Protein AF-A0A9D7MBR6-F1 (afdb_monomer_lite)

Secondary structure (DSSP, 8-state):
-EEEEETTEEEEE-S-B-TTHHHHHHHHHHHHHTTT--EEEEE-TT---B-HHHHHHHHTTTSPTT-EEEEEEESSS--EEEE--S--TTTTS-EEEEE-TT--THHHHHHHHHHHTT--EEEES------EEEEEEE-TTS-EEEEEEEEEE-TT--B--TTTSSSSPPPSEE--TT---HHHHHHHHHH-S-THHHHHHSPPPPHHHHHHHHTTS-HHHHT-S-GGGEEEEE-TTSEEEEEE--TT--PPPEEEEETT-

Sequence (261 aa):
MVDLVANGVAFIRIHAIGSITGDVVDRLLWNYSFMDIRRVVLDLRGCRGGIYEQSVDIVRPFARMGDTISVAHYRTAPNALFVATAKGYLRAKPLDVLVDRATASGGEVIALGLESNMLCTVFGERTRGKGIMQSTAHLPSGARIQYTRAYLTSAGNTCIDRVYGTSGLVPERPFEPDTLNRDTLAMVANALPDLSILRAIYPQPTQELVEQLRSYLPPFVRDVRSLYVVTCIWSDKGKLWWVAQHERYTVKPRVIAKKGK

Structure (mmCIF, N/CA/C/O backbone):
data_AF-A0A9D7MBR6-F1
#
_entry.id   AF-A0A9D7MBR6-F1
#
loop_
_atom_site.group_PDB
_atom_site.id
_atom_site.type_symbol
_atom_site.label_atom_id
_atom_site.label_alt_id
_atom_site.label_comp_id
_atom_site.label_asym_id
_atom_site.label_entity_id
_atom_site.label_seq_id
_atom_site.pdbx_PDB_ins_code
_atom_site.Cartn_x
_atom_site.Cartn_y
_atom_site.Cartn_z
_atom_site.occupancy
_atom_site.B_iso_or_equiv
_atom_site.auth_seq_id
_atom_site.auth_comp_id
_atom_site.auth_asym_id
_atom_site.auth_atom_id
_atom_site.pdbx_PDB_model_num
ATOM 1 N N . MET A 1 1 ? -12.797 -6.153 -3.320 1.00 37.78 1 MET A N 1
ATOM 2 C CA . MET A 1 1 ? -12.760 -5.183 -2.213 1.00 37.78 1 MET A CA 1
ATOM 3 C C . MET A 1 1 ? -13.906 -5.550 -1.298 1.00 37.78 1 MET A C 1
ATOM 5 O O . MET A 1 1 ? -14.987 -5.800 -1.813 1.00 37.78 1 MET A O 1
ATOM 9 N N . VAL A 1 2 ? -13.645 -5.708 -0.006 1.00 40.16 2 VAL A N 1
ATOM 10 C CA . VAL A 1 2 ? -14.701 -5.864 1.002 1.00 40.16 2 VAL A CA 1
ATOM 11 C C . VAL A 1 2 ? -14.570 -4.652 1.897 1.00 40.16 2 VAL A C 1
ATOM 13 O O . VAL A 1 2 ? -13.453 -4.325 2.306 1.00 40.16 2 VAL A O 1
ATOM 16 N N . ASP A 1 3 ? -15.690 -3.982 2.100 1.00 42.69 3 ASP A N 1
ATOM 17 C CA . ASP A 1 3 ? -15.781 -2.735 2.827 1.00 42.69 3 ASP A CA 1
ATOM 18 C C . ASP A 1 3 ? -16.863 -2.872 3.887 1.00 42.69 3 ASP A C 1
ATOM 20 O O . ASP A 1 3 ? -17.918 -3.464 3.633 1.00 42.69 3 ASP A O 1
ATOM 24 N N . LEU A 1 4 ? -16.561 -2.403 5.090 1.00 50.59 4 LEU A N 1
ATOM 25 C CA . LEU A 1 4 ? -17.490 -2.471 6.195 1.00 50.59 4 LEU A CA 1
ATOM 26 C C . LEU A 1 4 ? -17.199 -1.373 7.216 1.00 50.59 4 LEU A C 1
ATOM 28 O O . LEU A 1 4 ? -16.081 -1.242 7.718 1.00 50.59 4 LEU A O 1
ATOM 32 N N . VAL A 1 5 ? -18.252 -0.632 7.554 1.00 49.19 5 VAL A N 1
ATOM 33 C CA . VAL A 1 5 ? -18.288 0.287 8.687 1.00 49.19 5 VAL A CA 1
ATOM 34 C C . VAL A 1 5 ? -18.992 -0.390 9.838 1.00 49.19 5 VAL A C 1
ATOM 36 O O . VAL A 1 5 ? -20.154 -0.773 9.719 1.00 49.19 5 VAL A O 1
ATOM 39 N N . ALA A 1 6 ? -18.332 -0.449 10.984 1.00 48.88 6 ALA A N 1
ATOM 40 C CA . ALA A 1 6 ? -19.030 -0.751 12.217 1.00 48.88 6 ALA A CA 1
ATOM 41 C C . ALA A 1 6 ? -18.401 -0.047 13.393 1.00 48.88 6 ALA A C 1
ATOM 43 O O . ALA A 1 6 ? -17.179 0.027 13.505 1.00 48.88 6 ALA A O 1
ATOM 44 N N . ASN A 1 7 ? -19.255 0.458 14.285 1.00 57.53 7 ASN A N 1
ATOM 45 C CA . ASN A 1 7 ? -18.831 1.128 15.509 1.00 57.53 7 ASN A CA 1
ATOM 46 C C . ASN A 1 7 ? -17.810 2.258 15.270 1.00 57.53 7 ASN A C 1
ATOM 48 O O . ASN A 1 7 ? -16.888 2.479 16.062 1.00 57.53 7 ASN A O 1
ATOM 52 N N . GLY A 1 8 ? -17.948 2.952 14.142 1.00 63.91 8 GLY A N 1
ATOM 53 C CA . GLY A 1 8 ? -17.028 4.003 13.726 1.00 63.91 8 GLY A CA 1
ATOM 54 C C . GLY A 1 8 ? -15.665 3.494 13.248 1.00 63.91 8 GLY A C 1
ATOM 55 O O . GLY A 1 8 ? -14.707 4.256 13.274 1.00 63.91 8 GLY A O 1
ATOM 56 N N . VAL A 1 9 ? -15.528 2.238 12.826 1.00 65.19 9 VAL A N 1
ATOM 57 C CA . VAL A 1 9 ? -14.302 1.740 12.189 1.00 65.19 9 VAL A CA 1
ATOM 58 C C . VAL A 1 9 ? -14.604 1.271 10.784 1.00 65.19 9 VAL A C 1
ATOM 60 O O . VAL A 1 9 ? -15.465 0.418 10.581 1.00 65.19 9 VAL A O 1
ATOM 63 N N . ALA A 1 10 ? -13.886 1.851 9.828 1.00 71.69 10 ALA A N 1
ATOM 64 C CA . ALA A 1 10 ? -13.946 1.491 8.423 1.00 71.69 10 ALA A CA 1
ATOM 65 C C . ALA A 1 10 ? -12.837 0.487 8.105 1.00 71.69 10 ALA A C 1
ATOM 67 O O . ALA A 1 10 ? -11.656 0.799 8.261 1.00 71.69 10 ALA A O 1
ATOM 68 N N . PHE A 1 11 ? -13.204 -0.711 7.663 1.00 73.06 11 PHE A N 1
ATOM 69 C CA . PHE A 1 11 ? -12.256 -1.742 7.253 1.00 73.06 11 PHE A CA 1
ATOM 70 C C . PHE A 1 11 ? -12.277 -1.900 5.735 1.00 73.06 11 PHE A C 1
ATOM 72 O O . PHE A 1 11 ? -13.283 -2.324 5.171 1.00 73.06 11 PHE A O 1
ATOM 79 N N . ILE A 1 12 ? -11.150 -1.614 5.081 1.00 78.25 12 ILE A N 1
ATOM 80 C CA . ILE A 1 12 ? -11.012 -1.690 3.625 1.00 78.25 12 ILE A CA 1
ATOM 81 C C . ILE A 1 12 ? -9.953 -2.729 3.288 1.00 78.25 12 ILE A C 1
ATOM 83 O O . ILE A 1 12 ? -8.774 -2.558 3.598 1.00 78.25 12 ILE A O 1
ATOM 87 N N . ARG A 1 13 ? -10.355 -3.800 2.595 1.00 80.06 13 ARG A N 1
ATOM 88 C CA . ARG A 1 13 ? -9.411 -4.811 2.100 1.00 80.06 13 ARG A CA 1
ATOM 89 C C . ARG A 1 13 ? -9.108 -4.653 0.618 1.00 80.06 13 ARG A C 1
ATOM 91 O O . ARG A 1 13 ? -10.004 -4.770 -0.229 1.00 80.06 13 ARG A O 1
ATOM 98 N N . ILE A 1 14 ? -7.820 -4.522 0.304 1.00 83.38 14 ILE A N 1
ATOM 99 C CA . ILE A 1 14 ? -7.295 -4.414 -1.059 1.00 83.38 14 ILE A CA 1
ATOM 100 C C . ILE A 1 14 ? -6.392 -5.613 -1.338 1.00 83.38 14 ILE A C 1
ATOM 102 O O . ILE A 1 14 ? -5.292 -5.721 -0.815 1.00 83.38 14 ILE A O 1
ATOM 106 N N . HIS A 1 15 ? -6.859 -6.525 -2.189 1.00 79.19 15 HIS A N 1
ATOM 107 C CA . HIS A 1 15 ? -6.101 -7.719 -2.587 1.00 79.19 15 HIS A CA 1
ATOM 108 C C . HIS A 1 15 ? -5.348 -7.535 -3.920 1.00 79.19 15 HIS A C 1
ATOM 110 O O . HIS A 1 15 ? -4.403 -8.261 -4.224 1.00 79.19 15 HIS A O 1
ATOM 116 N N . ALA A 1 16 ? -5.772 -6.580 -4.746 1.00 84.69 16 ALA A N 1
ATOM 117 C CA . ALA A 1 16 ? -5.144 -6.246 -6.019 1.00 84.69 16 ALA A CA 1
ATOM 118 C C . ALA A 1 16 ? -5.514 -4.815 -6.414 1.00 84.69 16 ALA A C 1
ATOM 120 O O . ALA A 1 16 ? -6.587 -4.337 -6.045 1.00 84.69 16 ALA A O 1
ATOM 121 N N . ILE A 1 17 ? -4.639 -4.163 -7.182 1.00 92.31 17 ILE A N 1
ATOM 122 C CA . ILE A 1 17 ? -4.801 -2.768 -7.601 1.00 92.31 17 ILE A CA 1
ATOM 123 C C . ILE A 1 17 ? -5.017 -2.725 -9.120 1.00 92.31 17 ILE A C 1
ATOM 125 O O . ILE A 1 17 ? -4.079 -2.667 -9.914 1.00 92.31 17 ILE A O 1
ATOM 129 N N . GLY A 1 18 ? -6.281 -2.816 -9.528 1.00 88.56 18 GLY A N 1
ATOM 130 C CA . GLY A 1 18 ? -6.727 -2.598 -10.907 1.00 88.56 18 GLY A CA 1
ATOM 131 C C . GLY A 1 18 ? -6.950 -1.118 -11.234 1.00 88.56 18 GLY A C 1
ATOM 132 O O . GLY A 1 18 ? -6.805 -0.259 -10.366 1.00 88.56 18 GLY A O 1
ATOM 133 N N . SER A 1 19 ? -7.355 -0.837 -12.474 1.00 90.38 19 SER A N 1
ATOM 134 C CA . SER A 1 19 ? -7.394 0.509 -13.076 1.00 90.38 19 SER A CA 1
ATOM 135 C C . SER A 1 19 ? -8.349 1.504 -12.428 1.00 90.38 19 SER A C 1
ATOM 137 O O . SER A 1 19 ? -8.185 2.692 -12.652 1.00 90.38 19 SER A O 1
ATOM 139 N N . ILE A 1 20 ? -9.319 1.025 -11.651 1.00 85.88 20 ILE A N 1
ATOM 140 C CA . ILE A 1 20 ? -10.330 1.854 -10.976 1.00 85.88 20 ILE A CA 1
ATOM 141 C C . ILE A 1 20 ? -10.221 1.794 -9.447 1.00 85.88 20 ILE A C 1
ATOM 143 O O . ILE A 1 20 ? -11.083 2.304 -8.738 1.00 85.88 20 ILE A O 1
ATOM 147 N N . THR A 1 21 ? -9.227 1.081 -8.911 1.00 86.56 21 THR A N 1
ATOM 148 C CA . THR A 1 21 ? -9.182 0.764 -7.471 1.00 86.56 21 THR A CA 1
ATOM 149 C C . THR A 1 21 ? -9.012 2.019 -6.627 1.00 86.56 21 THR A C 1
ATOM 151 O O . THR A 1 21 ? -9.666 2.134 -5.598 1.00 86.56 21 THR A O 1
ATOM 154 N N . GLY A 1 22 ? -8.168 2.950 -7.073 1.00 88.19 22 GLY A N 1
ATOM 155 C CA . GLY A 1 22 ? -7.953 4.241 -6.430 1.00 88.19 22 GLY A CA 1
ATOM 156 C C . GLY A 1 22 ? -9.240 5.047 -6.356 1.00 88.19 22 GLY A C 1
ATOM 157 O O . GLY A 1 22 ? -9.646 5.417 -5.262 1.00 88.19 22 GLY A O 1
ATOM 158 N N . ASP A 1 23 ? -9.942 5.200 -7.479 1.00 84.38 23 ASP A N 1
ATOM 159 C CA . ASP A 1 23 ? -11.207 5.944 -7.538 1.00 84.38 23 ASP A CA 1
ATOM 160 C C . ASP A 1 23 ? -12.290 5.337 -6.641 1.00 84.38 23 ASP A C 1
ATOM 162 O O . ASP A 1 23 ? -13.055 6.052 -5.993 1.00 84.38 23 ASP A O 1
ATOM 166 N N . VAL A 1 24 ? -12.380 4.003 -6.602 1.00 84.44 24 VAL A N 1
ATOM 167 C CA . VAL A 1 24 ? -13.344 3.310 -5.740 1.00 84.44 24 VAL A CA 1
ATOM 168 C C . VAL A 1 24 ? -13.001 3.545 -4.270 1.00 84.44 24 VAL A C 1
ATOM 170 O O . VAL A 1 24 ? -13.887 3.904 -3.499 1.00 84.44 24 VAL A O 1
ATOM 173 N N . VAL A 1 25 ? -11.734 3.383 -3.876 1.00 85.88 25 VAL A N 1
ATOM 174 C CA . VAL A 1 25 ? -11.300 3.605 -2.488 1.00 85.88 25 VAL A CA 1
ATOM 175 C C . VAL A 1 25 ? -11.482 5.067 -2.080 1.00 85.88 25 VAL A C 1
ATOM 177 O O . VAL A 1 25 ? -11.995 5.320 -0.995 1.00 85.88 25 VAL A O 1
ATOM 180 N N . ASP A 1 26 ? -11.137 6.019 -2.945 1.00 86.62 26 ASP A N 1
ATOM 181 C CA . ASP A 1 26 ? -11.314 7.454 -2.707 1.00 86.62 26 ASP A CA 1
ATOM 182 C C . ASP A 1 26 ? -12.785 7.797 -2.445 1.00 86.62 26 ASP A C 1
ATOM 184 O O . ASP A 1 26 ? -13.104 8.395 -1.419 1.00 86.62 26 ASP A O 1
ATOM 188 N N . ARG A 1 27 ? -13.711 7.307 -3.282 1.00 84.62 27 ARG A N 1
ATOM 189 C CA . ARG A 1 27 ? -15.158 7.509 -3.082 1.00 84.62 27 ARG A CA 1
ATOM 190 C C . ARG A 1 27 ? -15.674 6.891 -1.783 1.00 84.62 27 ARG A C 1
ATOM 192 O O . ARG A 1 27 ? -16.491 7.512 -1.104 1.00 84.62 27 ARG A O 1
ATOM 199 N N . LEU A 1 28 ? -15.214 5.691 -1.424 1.00 83.31 28 LEU A N 1
ATOM 200 C CA . LEU A 1 28 ? -15.587 5.052 -0.156 1.00 83.31 28 LEU A CA 1
ATOM 201 C C . LEU A 1 28 ? -15.100 5.883 1.036 1.00 83.31 28 LEU A C 1
ATOM 203 O O . LEU A 1 28 ? -15.882 6.244 1.914 1.00 83.31 28 LEU A O 1
ATOM 207 N N . LEU A 1 29 ? -13.827 6.273 1.016 1.00 86.19 29 LEU A N 1
ATOM 208 C CA . LEU A 1 29 ? -13.211 7.116 2.035 1.00 86.19 29 LEU A CA 1
ATOM 209 C C . LEU A 1 29 ? -13.860 8.506 2.110 1.00 86.19 29 LEU A C 1
ATOM 211 O O . LEU A 1 29 ? -14.015 9.063 3.196 1.00 86.19 29 LEU A O 1
ATOM 215 N N . TRP A 1 30 ? -14.270 9.068 0.974 1.00 87.69 30 TRP A N 1
ATOM 216 C CA . TRP A 1 30 ? -15.008 10.327 0.908 1.00 87.69 30 TRP A CA 1
ATOM 217 C C . TRP A 1 30 ? -16.349 10.215 1.627 1.00 87.69 30 TRP A C 1
ATOM 219 O O . TRP A 1 30 ? -16.647 11.041 2.486 1.00 87.69 30 TRP A O 1
ATOM 229 N N . ASN A 1 31 ? -17.120 9.155 1.377 1.00 83.06 31 ASN A N 1
ATOM 230 C CA . ASN A 1 31 ? -18.367 8.908 2.105 1.00 83.06 31 ASN A CA 1
ATOM 231 C C . ASN A 1 31 ? -18.123 8.758 3.614 1.00 83.06 31 ASN A C 1
ATOM 233 O O . ASN A 1 31 ? -18.881 9.290 4.424 1.00 83.06 31 ASN A O 1
ATOM 237 N N . TYR A 1 32 ? -17.023 8.111 3.999 1.00 79.88 32 TYR A N 1
ATOM 238 C CA . TYR A 1 32 ? -16.613 7.955 5.397 1.00 79.88 32 TYR A CA 1
ATOM 239 C C . TYR A 1 32 ? -16.232 9.254 6.090 1.00 79.88 32 TYR A C 1
ATOM 241 O O . TYR A 1 32 ? -16.346 9.338 7.312 1.00 79.88 32 TYR A O 1
ATOM 249 N N . SER A 1 33 ? -15.851 10.283 5.336 1.00 83.38 33 SER A N 1
ATOM 250 C CA . SER A 1 33 ? -15.580 11.608 5.894 1.00 83.38 33 SER A CA 1
ATOM 251 C C . SER A 1 33 ? -16.838 12.300 6.437 1.00 83.38 33 SER A C 1
ATOM 253 O O . SER A 1 33 ? -16.727 13.121 7.346 1.00 83.38 33 SER A O 1
ATOM 255 N N . PHE A 1 34 ? -18.028 11.923 5.950 1.00 83.75 34 PHE A N 1
ATOM 256 C CA . PHE A 1 34 ? -19.321 12.423 6.438 1.00 83.75 34 PHE A CA 1
ATOM 257 C C . PHE A 1 34 ? -19.951 11.531 7.511 1.00 83.75 34 PHE A C 1
ATOM 259 O O . PHE A 1 34 ? -20.997 11.871 8.060 1.00 83.75 34 PHE A O 1
ATOM 266 N N . MET A 1 35 ? -19.343 10.381 7.799 1.00 80.75 35 MET A N 1
ATOM 267 C CA . MET A 1 35 ? -19.795 9.459 8.835 1.00 80.75 35 MET A CA 1
ATOM 268 C C . MET A 1 35 ? -18.967 9.648 10.111 1.00 80.75 35 MET A C 1
ATOM 270 O O . MET A 1 35 ? -17.847 10.163 10.076 1.00 80.75 35 MET A O 1
ATOM 274 N N . ASP A 1 36 ? -19.479 9.173 11.248 1.00 76.88 36 ASP A N 1
ATOM 275 C CA . ASP A 1 36 ? -18.734 9.167 12.515 1.00 76.88 36 ASP A CA 1
ATOM 276 C C . ASP A 1 36 ? -17.690 8.032 12.560 1.00 76.88 36 ASP A C 1
ATOM 278 O O . ASP A 1 36 ? -17.699 7.139 13.411 1.00 76.88 36 ASP A O 1
ATOM 282 N N . ILE A 1 37 ? -16.790 8.022 11.572 1.00 75.62 37 ILE A N 1
ATOM 283 C CA . ILE A 1 37 ? -15.647 7.115 11.545 1.00 75.62 37 ILE A CA 1
ATOM 284 C C . ILE A 1 37 ? -14.567 7.665 12.470 1.00 75.62 37 ILE A C 1
ATOM 286 O O . ILE A 1 37 ? -14.031 8.759 12.282 1.00 75.62 37 ILE A O 1
ATOM 290 N N . ARG A 1 38 ? -14.225 6.866 13.471 1.00 75.62 38 ARG A N 1
ATOM 291 C CA . ARG A 1 38 ? -13.177 7.077 14.467 1.00 75.62 38 ARG A CA 1
ATOM 292 C C . ARG A 1 38 ? -11.831 6.497 14.030 1.00 75.62 38 ARG A C 1
ATOM 294 O O . ARG A 1 38 ? -10.813 6.921 14.564 1.00 75.62 38 ARG A O 1
ATOM 301 N N . ARG A 1 39 ? -11.811 5.527 13.104 1.00 77.69 39 ARG A N 1
ATOM 302 C CA . ARG A 1 39 ? -10.586 4.850 12.635 1.00 77.69 39 ARG A CA 1
ATOM 303 C C . ARG A 1 39 ? -10.773 4.177 11.276 1.00 77.69 39 ARG A C 1
ATOM 305 O O . ARG A 1 39 ? -11.855 3.675 10.980 1.00 77.69 39 ARG A O 1
ATOM 312 N N . VAL A 1 40 ? -9.703 4.104 10.491 1.00 82.31 40 VAL A N 1
ATOM 313 C CA . VAL A 1 40 ? -9.639 3.314 9.256 1.00 82.31 40 VAL A CA 1
ATOM 314 C C . VAL A 1 40 ? -8.619 2.188 9.422 1.00 82.31 40 VAL A C 1
ATOM 316 O O . VAL A 1 40 ? -7.543 2.395 9.977 1.00 82.31 40 VAL A O 1
ATOM 319 N N . VAL A 1 41 ? -8.949 0.997 8.936 1.00 81.12 41 VAL A N 1
ATOM 320 C CA . VAL A 1 41 ? -8.025 -0.133 8.822 1.00 81.12 41 VAL A CA 1
ATOM 321 C C . VAL A 1 41 ? -7.908 -0.507 7.353 1.00 81.12 41 VAL A C 1
ATOM 323 O O . VAL A 1 41 ? -8.900 -0.865 6.717 1.00 81.12 41 VAL A O 1
ATOM 326 N N . LEU A 1 42 ? -6.692 -0.440 6.821 1.00 87.19 42 LEU A N 1
ATOM 327 C CA . LEU A 1 42 ? -6.378 -0.803 5.447 1.00 87.19 42 LEU A CA 1
ATOM 328 C C . LEU A 1 42 ? -5.660 -2.154 5.416 1.00 87.19 42 LEU A C 1
ATOM 330 O O . LEU A 1 42 ? -4.496 -2.269 5.793 1.00 87.19 42 LEU A O 1
ATOM 334 N N . ASP A 1 43 ? -6.354 -3.191 4.957 1.00 83.19 43 ASP A N 1
ATOM 335 C CA . ASP A 1 43 ? -5.803 -4.540 4.858 1.00 83.19 43 ASP A CA 1
ATOM 336 C C . ASP A 1 43 ? -5.203 -4.795 3.470 1.00 83.19 43 ASP A C 1
ATOM 338 O O . ASP A 1 43 ? -5.924 -4.986 2.484 1.00 83.19 43 ASP A O 1
ATOM 342 N N . LEU A 1 44 ? -3.869 -4.810 3.416 1.00 90.94 44 LEU A N 1
ATOM 343 C CA . LEU A 1 44 ? -3.051 -5.070 2.230 1.00 90.94 44 LEU A CA 1
ATOM 344 C C . LEU A 1 44 ? -2.430 -6.477 2.246 1.00 90.94 44 LEU A C 1
ATOM 346 O O . LEU A 1 44 ? -1.566 -6.780 1.413 1.00 90.94 44 LEU A O 1
ATOM 350 N N . ARG A 1 45 ? -2.833 -7.356 3.172 1.00 83.44 45 ARG A N 1
ATOM 351 C CA . ARG A 1 45 ? -2.336 -8.739 3.218 1.00 83.44 45 ARG A CA 1
ATOM 352 C C . ARG A 1 45 ? -2.751 -9.495 1.960 1.00 83.44 45 ARG A C 1
ATOM 354 O O . ARG A 1 45 ? -3.912 -9.454 1.533 1.00 83.44 45 ARG A O 1
ATOM 361 N N . GLY A 1 46 ? -1.789 -10.171 1.340 1.00 81.25 46 GLY A N 1
ATOM 362 C CA . GLY A 1 46 ? -1.972 -10.818 0.043 1.00 81.25 46 GLY A CA 1
ATOM 363 C C . GLY A 1 46 ? -1.996 -9.859 -1.153 1.00 81.25 46 GLY A C 1
ATOM 364 O O . GLY A 1 46 ? -2.080 -10.335 -2.287 1.00 81.25 46 GLY A O 1
ATOM 365 N N . CYS A 1 47 ? -1.894 -8.538 -0.947 1.00 88.44 47 CYS A N 1
ATOM 366 C CA . CYS A 1 47 ? -1.920 -7.559 -2.032 1.00 88.44 47 CYS A CA 1
ATOM 367 C C . CYS A 1 47 ? -0.651 -7.632 -2.877 1.00 88.44 47 CYS A C 1
ATOM 369 O O . CYS A 1 47 ? 0.396 -7.115 -2.501 1.00 88.44 47 CYS A O 1
ATOM 371 N N . ARG A 1 48 ? -0.732 -8.225 -4.069 1.00 87.38 48 ARG A N 1
ATOM 372 C CA . ARG A 1 48 ? 0.440 -8.400 -4.950 1.00 87.38 48 ARG A CA 1
ATOM 373 C C . ARG A 1 48 ? 0.818 -7.143 -5.747 1.00 87.38 48 ARG A C 1
ATOM 375 O O . ARG A 1 48 ? 1.694 -7.215 -6.613 1.00 87.38 48 ARG A O 1
ATOM 382 N N . GLY A 1 49 ? 0.160 -6.022 -5.463 1.00 86.69 49 GLY A N 1
ATOM 383 C CA . GLY A 1 49 ? 0.319 -4.748 -6.151 1.00 86.69 49 GLY A CA 1
ATOM 384 C C . GLY A 1 49 ? -0.646 -4.590 -7.320 1.00 86.69 49 GLY A C 1
ATOM 385 O O . GLY A 1 49 ? -1.778 -5.077 -7.284 1.00 86.69 49 GLY A O 1
ATOM 386 N N . GLY A 1 50 ? -0.190 -3.882 -8.349 1.00 89.06 50 GLY A N 1
ATOM 387 C CA . GLY A 1 50 ? -0.985 -3.539 -9.517 1.00 89.06 50 GLY A CA 1
ATOM 388 C C . GLY A 1 50 ? -0.569 -2.182 -10.068 1.00 89.06 50 GLY A C 1
ATOM 389 O O . GLY A 1 50 ? 0.624 -1.881 -10.100 1.00 89.06 50 GLY A O 1
ATOM 390 N N . ILE A 1 51 ? -1.537 -1.389 -10.515 1.00 88.62 51 ILE A N 1
ATOM 391 C CA . ILE A 1 51 ? -1.276 -0.093 -11.146 1.00 88.62 51 ILE A CA 1
ATOM 392 C C . ILE A 1 51 ? -0.750 0.894 -10.103 1.00 88.62 51 ILE A C 1
ATOM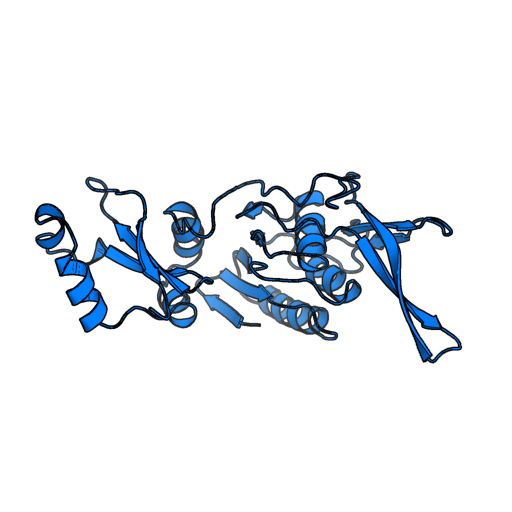 394 O O . ILE A 1 51 ? -1.316 1.070 -9.022 1.00 88.62 51 ILE A O 1
ATOM 398 N N . TYR A 1 52 ? 0.381 1.510 -10.425 1.00 88.81 52 TYR A N 1
ATOM 399 C CA . TYR A 1 52 ? 1.136 2.325 -9.487 1.00 88.81 52 TYR A CA 1
ATOM 400 C C . TYR A 1 52 ? 0.417 3.645 -9.185 1.00 88.81 52 TYR A C 1
ATOM 402 O O . TYR A 1 52 ? 0.283 4.025 -8.028 1.00 88.81 52 TYR A O 1
ATOM 410 N N . GLU A 1 53 ? -0.135 4.294 -10.204 1.00 89.19 53 GLU A N 1
ATOM 411 C CA . GLU A 1 53 ? -0.888 5.546 -10.091 1.00 89.19 53 GLU A CA 1
ATOM 412 C C . GLU A 1 53 ? -2.087 5.373 -9.149 1.00 89.19 53 GLU A C 1
ATOM 414 O O . GLU A 1 53 ? -2.304 6.168 -8.243 1.00 89.19 53 GLU A O 1
ATOM 419 N N . GLN A 1 54 ? -2.775 4.238 -9.256 1.00 92.62 54 GLN A N 1
ATOM 420 C CA . GLN A 1 54 ? -3.881 3.878 -8.369 1.00 92.62 54 GLN A CA 1
ATOM 421 C C . GLN A 1 54 ? -3.420 3.629 -6.924 1.00 92.62 54 GLN A C 1
ATOM 423 O O . GLN A 1 54 ? -4.185 3.824 -5.986 1.00 92.62 54 GLN A O 1
ATOM 428 N N . SER A 1 55 ? -2.163 3.220 -6.729 1.00 93.44 55 SER A N 1
ATOM 429 C CA . SER A 1 55 ? -1.556 3.088 -5.398 1.00 93.44 55 SER A CA 1
ATOM 430 C C . SER A 1 55 ? -1.327 4.463 -4.766 1.00 93.44 55 SER A C 1
ATOM 432 O O . SER A 1 55 ? -1.606 4.644 -3.585 1.00 93.44 55 SER A O 1
ATOM 434 N N . VAL A 1 56 ? -0.876 5.443 -5.559 1.00 91.62 56 VAL A N 1
ATOM 435 C CA . VAL A 1 56 ? -0.766 6.851 -5.141 1.00 91.62 56 VAL A CA 1
ATOM 436 C C . VAL A 1 56 ? -2.148 7.389 -4.774 1.00 91.62 56 VAL A C 1
ATOM 438 O O . VAL A 1 56 ? -2.299 8.004 -3.719 1.00 91.62 56 VAL A O 1
ATOM 441 N N . ASP A 1 57 ? -3.168 7.090 -5.582 1.00 91.50 57 ASP A N 1
ATOM 442 C CA . ASP A 1 57 ? -4.533 7.556 -5.340 1.00 91.50 57 ASP A CA 1
ATOM 443 C C . ASP A 1 57 ? -5.127 7.056 -4.019 1.00 91.50 57 ASP A C 1
ATOM 445 O O . ASP A 1 57 ? -5.757 7.831 -3.306 1.00 91.50 57 ASP A O 1
ATOM 449 N N . ILE A 1 58 ? -4.830 5.817 -3.618 1.00 93.94 58 ILE A N 1
ATOM 450 C CA . ILE A 1 58 ? -5.262 5.252 -2.326 1.00 93.94 58 ILE A CA 1
ATOM 451 C C . ILE A 1 58 ? -4.650 5.999 -1.123 1.00 93.94 58 ILE A C 1
ATOM 453 O O . ILE A 1 58 ? -5.247 6.033 -0.047 1.00 93.94 58 ILE A O 1
ATOM 457 N N . VAL A 1 59 ? -3.475 6.616 -1.282 1.00 94.50 59 VAL A N 1
ATOM 458 C CA . VAL A 1 59 ? -2.790 7.363 -0.209 1.00 94.50 59 VAL A CA 1
ATOM 459 C C . VAL A 1 59 ? -3.314 8.802 -0.086 1.00 94.50 59 VAL A C 1
ATOM 461 O O . VAL A 1 59 ? -3.322 9.372 1.010 1.00 94.50 59 VAL A O 1
ATOM 464 N N . ARG A 1 60 ? -3.786 9.399 -1.191 1.00 91.75 60 ARG A N 1
ATOM 465 C CA . ARG A 1 60 ? -4.187 10.820 -1.275 1.00 91.75 60 ARG A CA 1
ATOM 466 C C . ARG A 1 60 ? -5.192 11.278 -0.207 1.00 91.75 60 ARG A C 1
ATOM 468 O O . ARG A 1 60 ? -5.010 12.392 0.284 1.00 91.75 60 ARG A O 1
ATOM 475 N N . PRO A 1 61 ? -6.206 10.491 0.204 1.00 92.69 61 PRO A N 1
ATOM 476 C CA . PRO A 1 61 ? -7.155 10.911 1.239 1.00 92.69 61 PRO A CA 1
ATOM 477 C C . PRO A 1 61 ? -6.526 11.191 2.609 1.00 92.69 61 PRO A C 1
ATOM 479 O O . PRO A 1 61 ? -7.091 11.952 3.395 1.00 92.69 61 PRO A O 1
ATOM 482 N N . PHE A 1 62 ? -5.359 10.611 2.897 1.00 93.75 62 PHE A N 1
ATOM 483 C CA . PHE A 1 62 ? -4.666 10.737 4.184 1.00 93.75 62 PHE A CA 1
ATOM 484 C C . PHE A 1 62 ? -3.503 11.740 4.136 1.00 93.75 62 PHE A C 1
ATOM 486 O O . PHE A 1 62 ? -3.111 12.305 5.157 1.00 93.75 62 PHE A O 1
ATOM 493 N N . ALA A 1 63 ? -2.952 11.992 2.951 1.00 92.75 63 ALA A N 1
ATOM 494 C CA . ALA A 1 63 ? -1.791 12.852 2.749 1.00 92.75 63 ALA A CA 1
ATOM 495 C C . ALA A 1 63 ? -2.184 14.308 2.434 1.00 92.75 63 ALA A C 1
ATOM 497 O O . ALA A 1 63 ? -3.236 14.575 1.856 1.00 92.75 63 ALA A O 1
ATOM 498 N N . ARG A 1 64 ? -1.345 15.275 2.827 1.00 91.88 64 ARG A N 1
ATOM 499 C CA . ARG A 1 64 ? -1.526 16.686 2.451 1.00 91.88 64 ARG A CA 1
ATOM 500 C C . ARG A 1 64 ? -1.061 16.892 1.022 1.00 91.88 64 ARG A C 1
ATOM 502 O O . ARG A 1 64 ? -0.169 16.203 0.538 1.00 91.88 64 ARG A O 1
ATOM 509 N N . MET A 1 65 ? -1.611 17.912 0.376 1.00 90.81 65 MET A N 1
ATOM 510 C CA . MET A 1 65 ? -1.118 18.351 -0.919 1.00 90.81 65 MET A CA 1
ATOM 511 C C . MET A 1 65 ? 0.383 18.662 -0.823 1.00 90.81 65 MET A C 1
ATOM 513 O O . MET A 1 65 ? 0.788 19.470 0.012 1.00 90.81 65 MET A O 1
ATOM 517 N N . GLY A 1 66 ? 1.181 18.020 -1.674 1.00 90.31 66 GLY A N 1
ATOM 518 C CA . GLY A 1 66 ? 2.639 18.152 -1.703 1.00 90.31 66 GLY A CA 1
ATOM 519 C C . GLY A 1 66 ? 3.410 17.102 -0.895 1.00 90.31 66 GLY A C 1
ATOM 520 O O . GLY A 1 66 ? 4.617 16.982 -1.098 1.00 90.31 66 GLY A O 1
ATOM 521 N N . ASP A 1 67 ? 2.750 16.302 -0.048 1.00 92.69 67 ASP A N 1
ATOM 522 C CA . ASP A 1 67 ? 3.412 15.183 0.631 1.00 92.69 67 ASP A CA 1
ATOM 523 C C . ASP A 1 67 ? 3.941 14.197 -0.417 1.00 92.69 67 ASP A C 1
ATOM 525 O O . ASP A 1 67 ? 3.215 13.764 -1.318 1.00 92.69 67 ASP A O 1
ATOM 529 N N . THR A 1 68 ? 5.219 13.838 -0.309 1.00 94.44 68 THR A N 1
ATOM 530 C CA . THR A 1 68 ? 5.844 12.873 -1.217 1.00 94.44 68 THR A CA 1
ATOM 531 C C . THR A 1 68 ? 5.476 11.461 -0.783 1.00 94.44 68 THR A C 1
ATOM 533 O O . THR A 1 68 ? 5.800 11.035 0.322 1.00 94.44 68 THR A O 1
ATOM 536 N N . ILE A 1 69 ? 4.818 10.721 -1.669 1.00 93.62 69 ILE A N 1
ATOM 537 C CA . ILE A 1 69 ? 4.412 9.330 -1.447 1.00 93.62 69 ILE A CA 1
ATOM 538 C C . ILE A 1 69 ? 5.584 8.405 -1.777 1.00 93.62 69 ILE A C 1
ATOM 540 O O . ILE A 1 69 ? 5.920 7.514 -1.003 1.00 93.62 69 ILE A O 1
ATOM 544 N N . SER A 1 70 ? 6.239 8.623 -2.920 1.00 94.06 70 SER A N 1
ATOM 545 C CA . SER A 1 70 ? 7.518 7.981 -3.241 1.00 94.06 70 SER A CA 1
ATOM 546 C C . SER A 1 70 ? 8.244 8.698 -4.376 1.00 94.06 70 SER A C 1
ATOM 548 O O . SER A 1 70 ? 7.690 9.564 -5.056 1.00 94.06 70 SER A O 1
ATOM 550 N N . VAL A 1 71 ? 9.508 8.339 -4.563 1.00 94.38 71 VAL A N 1
ATOM 551 C CA . VAL A 1 71 ? 10.394 8.870 -5.597 1.00 94.38 71 VAL A CA 1
ATOM 552 C C . VAL A 1 71 ? 10.842 7.719 -6.486 1.00 94.38 71 VAL A C 1
ATOM 554 O O . VAL A 1 71 ? 11.337 6.710 -5.983 1.00 94.38 71 VAL A O 1
ATOM 557 N N . ALA A 1 72 ? 10.678 7.863 -7.800 1.00 93.56 72 ALA A N 1
ATOM 558 C CA . ALA A 1 72 ? 11.261 6.951 -8.776 1.00 93.56 72 ALA A CA 1
ATOM 559 C C . ALA A 1 72 ? 12.610 7.468 -9.256 1.00 93.56 72 ALA A C 1
ATOM 561 O O . ALA A 1 72 ? 12.716 8.581 -9.775 1.00 93.56 72 ALA A O 1
ATOM 562 N N . HIS A 1 73 ? 13.613 6.606 -9.141 1.00 93.31 73 HIS A N 1
ATOM 563 C CA . HIS A 1 73 ? 14.970 6.856 -9.601 1.00 93.31 73 HIS A CA 1
ATOM 564 C C . HIS A 1 73 ? 15.199 6.119 -10.912 1.00 93.31 73 HIS A C 1
ATOM 566 O O . HIS A 1 73 ? 15.310 4.888 -10.948 1.00 93.31 73 HIS A O 1
ATOM 572 N N . TYR A 1 74 ? 15.215 6.874 -12.005 1.00 91.88 74 TYR A N 1
ATOM 573 C CA . TYR A 1 74 ? 15.418 6.338 -13.343 1.00 91.88 74 TYR A CA 1
ATOM 574 C C . TYR A 1 74 ? 16.903 6.315 -13.687 1.00 91.88 74 TYR A C 1
ATOM 576 O O . TYR A 1 74 ? 17.653 7.221 -13.349 1.00 91.88 74 TYR A O 1
ATOM 584 N N . ARG A 1 75 ? 17.334 5.302 -14.444 1.00 88.06 75 ARG A N 1
ATOM 585 C CA . ARG A 1 75 ? 18.739 5.212 -14.879 1.00 88.06 75 ARG A CA 1
ATOM 586 C C . ARG A 1 75 ? 19.122 6.276 -15.913 1.00 88.06 75 ARG A C 1
ATOM 588 O O . ARG A 1 75 ? 20.266 6.704 -15.957 1.00 88.06 75 ARG A O 1
ATOM 595 N N . THR A 1 76 ? 18.195 6.631 -16.800 1.00 89.31 76 THR A N 1
ATOM 596 C CA . THR A 1 76 ? 18.466 7.460 -17.993 1.00 89.31 76 THR A CA 1
ATOM 597 C C . THR A 1 76 ? 17.546 8.674 -18.098 1.00 89.31 76 THR A C 1
ATOM 599 O O . THR A 1 76 ? 17.445 9.274 -19.162 1.00 89.31 76 THR A O 1
ATOM 602 N N . ALA A 1 77 ? 16.812 8.992 -17.035 1.00 91.19 77 ALA A N 1
ATOM 603 C CA . ALA A 1 77 ? 15.894 10.121 -16.984 1.00 91.19 77 ALA A CA 1
ATOM 604 C C . ALA A 1 77 ? 15.985 10.780 -15.601 1.00 91.19 77 ALA A C 1
ATOM 606 O O . ALA A 1 77 ? 16.434 10.125 -14.659 1.00 91.19 77 ALA A O 1
ATOM 607 N N . PRO A 1 78 ? 15.558 12.044 -15.458 1.00 94.50 78 PRO A N 1
ATOM 608 C CA . PRO A 1 78 ? 15.436 12.669 -14.151 1.00 94.50 78 PRO A CA 1
ATOM 609 C C . PRO A 1 78 ? 14.522 11.864 -13.225 1.00 94.50 78 PRO A C 1
ATOM 611 O O . PRO A 1 78 ? 13.576 11.212 -13.678 1.00 94.50 78 PRO A O 1
ATOM 614 N N . ASN A 1 79 ? 14.789 11.945 -11.925 1.00 93.00 79 ASN A N 1
ATOM 615 C CA . ASN A 1 79 ? 13.928 11.349 -10.913 1.00 93.00 79 ASN A CA 1
ATOM 616 C C . ASN A 1 79 ? 12.518 11.947 -10.989 1.00 93.00 79 ASN A C 1
ATOM 618 O O . ASN A 1 79 ? 12.357 13.145 -11.220 1.00 93.00 79 ASN A O 1
ATOM 622 N N . ALA A 1 80 ? 11.502 11.117 -10.756 1.00 92.50 80 ALA A N 1
ATOM 623 C CA . ALA A 1 80 ? 10.119 11.573 -10.663 1.00 92.50 80 ALA A CA 1
ATOM 624 C C . ALA A 1 80 ? 9.638 11.503 -9.217 1.00 92.50 80 ALA A C 1
ATOM 626 O O . ALA A 1 80 ? 9.811 10.481 -8.550 1.00 92.50 80 ALA A O 1
ATOM 627 N N . LEU A 1 81 ? 9.009 12.582 -8.753 1.00 92.81 81 LEU A N 1
ATOM 628 C CA . LEU A 1 81 ? 8.320 12.612 -7.472 1.00 92.81 81 LEU A CA 1
ATOM 629 C C . LEU A 1 81 ? 6.849 12.278 -7.689 1.00 92.81 81 LEU A C 1
ATOM 631 O O . LEU A 1 81 ? 6.183 12.882 -8.530 1.00 92.81 81 LEU A O 1
ATOM 635 N N . PHE A 1 82 ? 6.341 11.359 -6.881 1.00 91.69 82 PHE A N 1
ATOM 636 C CA . PHE A 1 82 ? 4.919 11.080 -6.791 1.00 91.69 82 PHE A CA 1
ATOM 637 C C . PHE A 1 82 ? 4.403 11.690 -5.503 1.00 91.69 82 PHE A C 1
ATOM 639 O O . PHE A 1 82 ? 4.756 11.252 -4.408 1.00 91.69 82 PHE A O 1
ATOM 646 N N . VAL A 1 83 ? 3.604 12.740 -5.653 1.00 92.25 83 VAL A N 1
ATOM 647 C CA . VAL A 1 83 ? 3.111 13.561 -4.548 1.00 92.25 83 VAL A CA 1
ATOM 648 C C . VAL A 1 83 ? 1.599 13.452 -4.431 1.00 92.25 83 VAL A C 1
ATOM 650 O O . VAL A 1 83 ? 0.894 13.254 -5.422 1.00 92.25 83 VAL A O 1
ATOM 653 N N . ALA A 1 84 ? 1.088 13.614 -3.218 1.00 89.69 84 ALA A N 1
ATOM 654 C CA . ALA A 1 84 ? -0.340 13.737 -2.997 1.00 89.69 84 ALA A CA 1
ATOM 655 C C . ALA A 1 84 ? -0.857 15.072 -3.558 1.00 89.69 84 ALA A C 1
ATOM 657 O O . ALA A 1 84 ? -0.281 16.136 -3.328 1.00 89.69 84 ALA A O 1
ATOM 658 N N . THR A 1 85 ? -1.971 15.022 -4.288 1.00 84.88 85 THR A N 1
ATOM 659 C CA . THR A 1 85 ? -2.578 16.190 -4.957 1.00 84.88 85 THR A CA 1
ATOM 660 C C . THR A 1 85 ? -3.931 16.597 -4.358 1.00 84.88 85 THR A C 1
ATOM 662 O O . THR A 1 85 ? -4.654 17.393 -4.947 1.00 84.88 85 THR A O 1
ATOM 665 N N . ALA A 1 86 ? -4.300 16.059 -3.189 1.00 77.00 86 ALA A N 1
ATOM 666 C CA . ALA A 1 86 ? -5.550 16.365 -2.483 1.00 77.00 86 ALA A CA 1
ATOM 667 C C . ALA A 1 86 ? -5.282 16.897 -1.062 1.00 77.00 86 ALA A C 1
ATOM 669 O O . ALA A 1 86 ? -4.187 16.745 -0.529 1.00 77.00 86 ALA A O 1
ATOM 670 N N . LYS A 1 87 ? -6.281 17.535 -0.433 1.00 73.00 87 LYS A N 1
ATOM 671 C CA . LYS A 1 87 ? -6.142 18.190 0.887 1.00 73.00 87 LYS A CA 1
ATOM 672 C C . LYS A 1 87 ? -6.090 17.230 2.093 1.00 73.00 87 LYS A C 1
ATOM 674 O O . LYS A 1 87 ? -6.024 17.715 3.219 1.00 73.00 87 LYS A O 1
ATOM 679 N N . GLY A 1 88 ? -6.101 15.911 1.892 1.00 84.94 88 GLY A N 1
ATOM 680 C CA . GLY A 1 88 ? -6.012 14.938 2.985 1.00 84.94 88 GLY A CA 1
ATOM 681 C C . GLY A 1 88 ? -7.216 14.977 3.928 1.00 84.94 88 GLY A C 1
ATOM 682 O O . GLY A 1 88 ? -7.055 15.178 5.131 1.00 84.94 88 GLY A O 1
ATOM 683 N N . TYR A 1 89 ? -8.433 14.829 3.396 1.00 88.69 89 TYR A N 1
ATOM 684 C CA . TYR A 1 89 ? -9.677 14.980 4.165 1.00 88.69 89 TYR A CA 1
ATOM 685 C C . TYR A 1 89 ? -9.875 13.912 5.261 1.00 88.69 89 TYR A C 1
ATOM 687 O O . TYR A 1 89 ? -10.672 14.119 6.173 1.00 88.69 89 TYR A O 1
ATOM 695 N N . LEU A 1 90 ? -9.116 12.811 5.235 1.00 89.19 90 LEU A N 1
ATOM 696 C CA . LEU A 1 90 ? -9.047 11.817 6.312 1.00 89.19 90 LEU A CA 1
ATOM 697 C C . LEU A 1 90 ? -7.734 11.846 7.097 1.00 89.19 90 LEU A C 1
ATOM 699 O O . LEU A 1 90 ? -7.537 10.998 7.960 1.00 89.19 90 LEU A O 1
ATOM 703 N N . ARG A 1 91 ? -6.846 12.822 6.873 1.00 89.31 91 ARG A N 1
ATOM 704 C CA . ARG A 1 91 ? -5.540 12.884 7.554 1.00 89.31 91 ARG A CA 1
ATOM 705 C C . ARG A 1 91 ? -5.638 12.842 9.079 1.00 89.31 91 ARG A C 1
ATOM 707 O O . ARG A 1 91 ? -4.772 12.285 9.739 1.00 89.31 91 ARG A O 1
ATOM 714 N N . ALA A 1 92 ? -6.659 13.482 9.643 1.00 87.81 92 ALA A N 1
ATOM 715 C CA . ALA A 1 92 ? -6.852 13.538 11.091 1.00 87.81 92 ALA A CA 1
ATOM 716 C C . ALA A 1 92 ? -7.432 12.237 11.676 1.00 87.81 92 ALA A C 1
ATOM 718 O O . ALA A 1 92 ? -7.534 12.112 12.895 1.00 87.81 92 ALA A O 1
ATOM 719 N N . LYS A 1 93 ? -7.852 11.285 10.833 1.00 87.69 93 LYS A N 1
ATOM 720 C CA . LYS A 1 93 ? -8.406 10.008 11.280 1.00 87.69 93 LYS A CA 1
ATOM 721 C C . LYS A 1 93 ? -7.264 9.014 11.524 1.00 87.69 93 LYS A C 1
ATOM 723 O O . LYS A 1 93 ? -6.434 8.835 10.637 1.00 87.69 93 LYS A O 1
ATOM 728 N N . PRO A 1 94 ? -7.233 8.335 12.684 1.00 88.06 94 PRO A N 1
ATOM 729 C CA . PRO A 1 94 ? -6.316 7.227 12.920 1.00 88.06 94 PRO A CA 1
ATOM 730 C C . PRO A 1 94 ? -6.415 6.168 11.817 1.00 88.06 94 PRO A C 1
ATOM 732 O O . PRO A 1 94 ? -7.521 5.735 11.474 1.00 88.06 94 PRO A O 1
ATOM 735 N N . LEU A 1 95 ? -5.265 5.743 11.299 1.00 90.38 95 LEU A N 1
ATOM 736 C CA . LEU A 1 95 ? -5.147 4.752 10.237 1.00 90.38 95 LEU A CA 1
ATOM 737 C C . LEU A 1 95 ? -4.185 3.641 10.657 1.00 90.38 95 LEU A C 1
ATOM 739 O O . LEU A 1 95 ? -3.043 3.904 11.027 1.00 90.38 95 LEU A O 1
ATOM 743 N N . ASP A 1 96 ? -4.638 2.401 10.535 1.00 86.31 96 ASP A N 1
ATOM 744 C CA . ASP A 1 96 ? -3.807 1.214 10.717 1.00 86.31 96 ASP A CA 1
ATOM 745 C C . ASP A 1 96 ? -3.692 0.468 9.383 1.00 86.31 96 ASP A C 1
ATOM 747 O O . ASP A 1 96 ? -4.686 0.298 8.673 1.00 86.31 96 ASP A O 1
ATOM 751 N N . VAL A 1 97 ? -2.492 0.004 9.032 1.00 91.56 97 VAL A N 1
ATOM 752 C CA . VAL A 1 97 ? -2.240 -0.743 7.789 1.00 91.56 97 VAL A CA 1
ATOM 753 C C . VAL A 1 97 ? -1.780 -2.154 8.128 1.00 91.56 97 VAL A C 1
ATOM 755 O O . VAL A 1 97 ? -0.819 -2.336 8.871 1.00 91.56 97 VAL A O 1
ATOM 758 N N . LEU A 1 98 ? -2.445 -3.166 7.572 1.00 83.50 98 LEU A N 1
ATOM 759 C CA . LEU A 1 98 ? -2.059 -4.569 7.734 1.00 83.50 98 LEU A CA 1
ATOM 760 C C . LEU A 1 98 ? -1.314 -5.059 6.495 1.00 83.50 98 LEU A C 1
ATOM 762 O O . LEU A 1 98 ? -1.819 -4.941 5.379 1.00 83.50 98 LEU A O 1
ATOM 766 N N . VAL A 1 99 ? -0.147 -5.666 6.695 1.00 89.50 99 VAL A N 1
ATOM 767 C CA . VAL A 1 99 ? 0.689 -6.218 5.620 1.00 89.50 99 VAL A CA 1
ATOM 768 C C . VAL A 1 99 ? 1.165 -7.635 5.935 1.00 89.50 99 VAL A C 1
ATOM 770 O O . VAL A 1 99 ? 1.192 -8.070 7.087 1.00 89.50 99 VAL A O 1
ATOM 773 N N . ASP A 1 100 ? 1.535 -8.383 4.899 1.00 84.44 100 ASP A N 1
ATOM 774 C CA . ASP A 1 100 ? 2.165 -9.693 5.040 1.00 84.44 100 ASP A CA 1
ATOM 775 C C . ASP A 1 100 ? 3.316 -9.906 4.046 1.00 84.44 100 ASP A C 1
ATOM 777 O O . ASP A 1 100 ? 3.599 -9.068 3.187 1.00 84.44 100 ASP A O 1
ATOM 781 N N . ARG A 1 101 ? 3.963 -11.080 4.104 1.00 89.50 101 ARG A N 1
ATOM 782 C CA . ARG A 1 101 ? 5.024 -11.465 3.146 1.00 89.50 101 ARG A CA 1
ATOM 783 C C . ARG A 1 101 ? 4.571 -11.474 1.680 1.00 89.50 101 ARG A C 1
ATOM 785 O O . ARG A 1 101 ? 5.417 -11.538 0.783 1.00 89.50 101 ARG A O 1
ATOM 792 N N . ALA A 1 102 ? 3.263 -11.487 1.418 1.00 87.56 102 ALA A N 1
ATOM 793 C CA . ALA A 1 102 ? 2.696 -11.457 0.077 1.00 87.56 102 ALA A CA 1
ATOM 794 C C . ALA A 1 102 ? 2.361 -10.032 -0.399 1.00 87.56 102 ALA A C 1
ATOM 796 O O . ALA A 1 102 ? 2.246 -9.844 -1.616 1.00 87.56 102 ALA A O 1
ATOM 797 N N . THR A 1 103 ? 2.278 -9.046 0.504 1.00 93.56 103 THR A N 1
ATOM 798 C CA . THR A 1 103 ? 2.173 -7.620 0.173 1.00 93.56 103 THR A CA 1
ATOM 799 C C . THR A 1 103 ? 3.365 -7.201 -0.687 1.00 93.56 103 THR A C 1
ATOM 801 O O . THR A 1 103 ? 4.517 -7.341 -0.278 1.00 93.56 103 THR A O 1
ATOM 804 N N . ALA A 1 104 ? 3.106 -6.728 -1.905 1.00 93.88 104 ALA A N 1
ATOM 805 C CA . ALA A 1 104 ? 4.127 -6.460 -2.911 1.00 93.88 104 ALA A CA 1
ATOM 806 C C . ALA A 1 104 ? 3.808 -5.229 -3.770 1.00 93.88 104 ALA A C 1
ATOM 808 O O . ALA A 1 104 ? 2.640 -4.926 -4.016 1.00 93.88 104 ALA A O 1
ATOM 809 N N . SER A 1 105 ? 4.842 -4.596 -4.334 1.00 93.19 105 SER A N 1
ATOM 810 C CA . SER A 1 105 ? 4.710 -3.573 -5.383 1.00 93.19 105 SER A CA 1
ATOM 811 C C . SER A 1 105 ? 3.750 -2.453 -4.962 1.00 93.19 105 SER A C 1
ATOM 813 O O . SER A 1 105 ? 4.003 -1.826 -3.942 1.00 93.19 105 SER A O 1
ATOM 815 N N . GLY A 1 106 ? 2.650 -2.204 -5.680 1.00 93.00 106 GLY A N 1
ATOM 816 C CA . GLY A 1 106 ? 1.674 -1.169 -5.315 1.00 93.00 106 GLY A CA 1
ATOM 817 C C . GLY A 1 106 ? 1.167 -1.249 -3.865 1.00 93.00 106 GLY A C 1
ATOM 818 O O . GLY A 1 106 ? 1.007 -0.219 -3.222 1.00 93.00 106 GLY A O 1
ATOM 819 N N . GLY A 1 107 ? 1.021 -2.454 -3.294 1.00 94.94 107 GLY A N 1
ATOM 820 C CA . GLY A 1 107 ? 0.677 -2.608 -1.874 1.00 94.94 107 GLY A CA 1
ATOM 821 C C . GLY A 1 107 ? 1.773 -2.086 -0.937 1.00 94.94 107 GLY A C 1
ATOM 822 O O . GLY A 1 107 ? 1.484 -1.480 0.088 1.00 94.94 107 GLY A O 1
ATOM 823 N N . GLU A 1 108 ? 3.039 -2.255 -1.312 1.00 95.06 108 GLU A N 1
ATOM 824 C CA . GLU A 1 108 ? 4.160 -1.712 -0.543 1.00 95.06 108 GLU A CA 1
ATOM 825 C C . GLU A 1 108 ? 4.328 -0.207 -0.754 1.00 95.06 108 GLU A C 1
ATOM 827 O O . GLU A 1 108 ? 4.721 0.479 0.177 1.00 95.06 108 GLU A O 1
ATOM 832 N N . VAL A 1 109 ? 3.994 0.318 -1.938 1.00 94.50 109 VAL A N 1
ATOM 833 C CA . VAL A 1 109 ? 3.968 1.768 -2.205 1.00 94.50 109 VAL A CA 1
ATOM 834 C C . VAL A 1 109 ? 2.942 2.459 -1.313 1.00 94.50 109 VAL A C 1
ATOM 836 O O . VAL A 1 109 ? 3.248 3.501 -0.743 1.00 94.50 109 VAL A O 1
ATOM 839 N N . ILE A 1 110 ? 1.755 1.865 -1.148 1.00 95.88 110 ILE A N 1
ATOM 840 C CA . ILE A 1 110 ? 0.729 2.380 -0.232 1.00 95.88 110 ILE A CA 1
ATOM 841 C C . ILE A 1 110 ? 1.253 2.373 1.208 1.00 95.88 110 ILE A C 1
ATOM 843 O O . ILE A 1 110 ? 1.234 3.411 1.865 1.00 95.88 110 ILE A O 1
ATOM 847 N N . ALA A 1 111 ? 1.748 1.225 1.686 1.00 95.88 111 ALA A N 1
ATOM 848 C CA . ALA A 1 111 ? 2.242 1.093 3.056 1.00 95.88 111 ALA A CA 1
ATOM 849 C C . ALA A 1 111 ? 3.409 2.054 3.342 1.00 95.88 111 ALA A C 1
ATOM 851 O O . ALA A 1 111 ? 3.370 2.778 4.329 1.00 95.88 111 ALA A O 1
ATOM 852 N N . LEU A 1 112 ? 4.399 2.117 2.447 1.00 94.62 112 LEU A N 1
ATOM 853 C CA . LEU A 1 112 ? 5.565 2.995 2.568 1.00 94.62 112 LEU A CA 1
ATOM 854 C C . LEU A 1 112 ? 5.178 4.474 2.489 1.00 94.62 112 LEU A C 1
ATOM 856 O O . LEU A 1 112 ? 5.710 5.292 3.234 1.00 94.62 112 LEU A O 1
ATOM 860 N N . GLY A 1 113 ? 4.258 4.834 1.592 1.00 94.62 113 GLY A N 1
ATOM 861 C CA . GLY A 1 113 ? 3.786 6.207 1.442 1.00 94.62 113 GLY A CA 1
ATOM 862 C C . GLY A 1 113 ? 3.055 6.712 2.684 1.00 94.62 113 GLY A C 1
ATOM 863 O O . GLY A 1 113 ? 3.257 7.853 3.087 1.00 94.62 113 GLY A O 1
ATOM 864 N N . LEU A 1 114 ? 2.247 5.864 3.321 1.00 95.62 114 LEU A N 1
ATOM 865 C CA . LEU A 1 114 ? 1.550 6.205 4.561 1.00 95.62 114 LEU A CA 1
ATOM 866 C C . LEU A 1 114 ? 2.498 6.235 5.768 1.00 95.62 114 LEU A C 1
ATOM 868 O O . LEU A 1 114 ? 2.479 7.198 6.532 1.00 95.62 114 LEU A O 1
ATOM 872 N N . GLU A 1 115 ? 3.349 5.220 5.914 1.00 95.00 115 GLU A N 1
ATOM 873 C CA . GLU A 1 115 ? 4.280 5.082 7.042 1.00 95.00 115 GLU A CA 1
ATOM 874 C C . GLU A 1 115 ? 5.336 6.191 7.045 1.00 95.00 115 GLU A C 1
ATOM 876 O O . GLU A 1 115 ? 5.484 6.902 8.037 1.00 95.00 115 GLU A O 1
ATOM 881 N N . SER A 1 116 ? 5.976 6.456 5.903 1.00 93.44 116 SER A N 1
ATOM 882 C CA . SER A 1 116 ? 7.020 7.486 5.816 1.00 93.44 116 SER A CA 1
ATOM 883 C C . SER A 1 116 ? 6.508 8.917 6.005 1.00 93.44 116 SER A C 1
ATOM 885 O O . SER A 1 116 ? 7.281 9.804 6.366 1.00 93.44 116 SER A O 1
ATOM 887 N N . ASN A 1 117 ? 5.208 9.148 5.797 1.00 93.31 117 ASN A N 1
ATOM 888 C CA . ASN A 1 117 ? 4.542 10.417 6.099 1.00 93.31 117 ASN A CA 1
ATOM 889 C C . ASN A 1 117 ? 3.937 10.454 7.518 1.00 93.31 117 ASN A C 1
ATOM 891 O O . ASN A 1 117 ? 3.239 11.415 7.854 1.00 93.31 117 ASN A O 1
ATOM 895 N N . MET A 1 118 ? 4.199 9.437 8.351 1.00 93.06 118 MET A N 1
ATOM 896 C CA . MET A 1 118 ? 3.672 9.278 9.714 1.00 93.06 118 MET A CA 1
ATOM 897 C C . MET A 1 118 ? 2.135 9.333 9.770 1.00 93.06 118 MET A C 1
ATOM 899 O O . MET A 1 118 ? 1.548 9.912 10.685 1.00 93.06 118 MET A O 1
ATOM 903 N N . LEU A 1 119 ? 1.472 8.774 8.752 1.00 93.81 119 LEU A N 1
ATOM 904 C CA . LEU A 1 119 ? 0.011 8.789 8.610 1.00 93.81 119 LEU A CA 1
ATOM 905 C C . LEU A 1 119 ? -0.662 7.555 9.197 1.00 93.81 119 LEU A C 1
ATOM 907 O O . LEU A 1 119 ? -1.869 7.575 9.420 1.00 93.81 119 LEU A O 1
ATOM 911 N N . CYS A 1 120 ? 0.090 6.481 9.415 1.00 94.00 120 CYS A N 1
ATOM 912 C CA . CYS A 1 120 ? -0.441 5.230 9.925 1.00 94.00 120 CYS A CA 1
ATOM 913 C C . CYS A 1 120 ? 0.531 4.539 10.871 1.00 94.00 120 CYS A C 1
ATOM 915 O O . CYS A 1 120 ? 1.704 4.892 10.928 1.00 94.00 120 CYS A O 1
ATOM 917 N N . THR A 1 121 ? 0.050 3.491 11.533 1.00 85.88 121 THR A N 1
ATOM 918 C CA . THR A 1 121 ? 0.912 2.427 12.052 1.00 85.88 121 THR A CA 1
ATOM 919 C C . THR A 1 121 ? 0.747 1.177 11.190 1.00 85.88 121 THR A C 1
ATOM 921 O O . THR A 1 121 ? -0.372 0.747 10.894 1.00 85.88 121 THR A O 1
ATOM 924 N N . VAL A 1 122 ? 1.863 0.592 10.769 1.00 89.62 122 VAL A N 1
ATOM 925 C CA . VAL A 1 122 ? 1.936 -0.630 9.976 1.00 89.62 122 VAL A CA 1
ATOM 926 C C . VAL A 1 122 ? 2.130 -1.827 10.892 1.00 89.62 122 VAL A C 1
ATOM 928 O O . VAL A 1 122 ? 3.049 -1.884 11.716 1.00 89.62 122 VAL A O 1
ATOM 931 N N . PHE A 1 123 ? 1.284 -2.831 10.693 1.00 81.94 123 PHE A N 1
ATOM 932 C CA . PHE A 1 123 ? 1.300 -4.072 11.443 1.00 81.94 123 PHE A CA 1
ATOM 933 C C . PHE A 1 123 ? 1.431 -5.283 10.517 1.00 81.94 123 PHE A C 1
ATOM 935 O O . PHE A 1 123 ? 0.907 -5.294 9.401 1.00 81.94 123 PHE A O 1
ATOM 942 N N . GLY A 1 124 ? 2.066 -6.343 11.018 1.00 78.31 124 GLY A N 1
ATOM 943 C CA . GLY A 1 124 ? 2.084 -7.653 10.365 1.00 78.31 124 GLY A CA 1
ATOM 944 C C . GLY A 1 124 ? 3.484 -8.155 10.061 1.00 78.31 124 GLY A C 1
ATOM 945 O O . GLY A 1 124 ? 4.395 -8.033 10.878 1.00 78.31 124 GLY A O 1
ATOM 946 N N . GLU A 1 125 ? 3.666 -8.745 8.887 1.00 84.56 125 GLU A N 1
ATOM 947 C CA . GLU A 1 125 ? 4.956 -9.294 8.471 1.00 84.56 125 GLU A CA 1
ATOM 948 C C . GLU A 1 125 ? 5.718 -8.345 7.555 1.00 84.56 125 GLU A C 1
ATOM 950 O O . GLU A 1 125 ? 5.134 -7.561 6.812 1.00 84.56 125 GLU A O 1
ATOM 955 N N . ARG A 1 126 ? 7.046 -8.499 7.540 1.00 92.44 126 ARG A N 1
ATOM 956 C CA . ARG A 1 126 ? 7.889 -7.906 6.502 1.00 92.44 126 ARG A CA 1
ATOM 957 C C . ARG A 1 126 ? 7.319 -8.217 5.116 1.00 92.44 126 ARG A C 1
ATOM 959 O O . ARG A 1 126 ? 7.055 -9.381 4.804 1.00 92.44 126 ARG A O 1
ATOM 966 N N . THR A 1 127 ? 7.176 -7.181 4.296 1.00 95.50 127 THR A N 1
ATOM 967 C CA . THR A 1 127 ? 6.582 -7.284 2.959 1.00 95.50 127 THR A CA 1
ATOM 968 C C . THR A 1 127 ? 7.509 -7.967 1.956 1.00 95.50 127 THR A C 1
ATOM 970 O O . THR A 1 127 ? 8.647 -8.340 2.256 1.00 95.50 127 THR A O 1
ATOM 973 N N . ARG A 1 128 ? 7.025 -8.166 0.725 1.00 94.44 128 ARG A N 1
ATOM 974 C CA . ARG A 1 128 ? 7.760 -8.895 -0.305 1.00 94.44 128 ARG A CA 1
ATOM 975 C C . ARG A 1 128 ? 9.079 -8.216 -0.662 1.00 94.44 128 ARG A C 1
ATOM 977 O O . ARG A 1 128 ? 10.044 -8.942 -0.839 1.00 94.44 128 ARG A O 1
ATOM 984 N N . GLY A 1 129 ? 9.139 -6.902 -0.818 1.00 94.38 129 GLY A N 1
ATOM 985 C CA . GLY A 1 129 ? 10.305 -6.142 -1.269 1.00 94.38 129 GLY A CA 1
ATOM 986 C C . GLY A 1 129 ? 10.408 -5.983 -2.785 1.00 94.38 129 GLY A C 1
ATOM 987 O O . GLY A 1 129 ? 11.496 -6.095 -3.343 1.00 94.38 129 GLY A O 1
ATOM 988 N N . LYS A 1 130 ? 9.286 -5.785 -3.486 1.00 92.88 130 LYS A N 1
ATOM 989 C CA . LYS A 1 130 ? 9.268 -5.469 -4.924 1.00 92.88 130 LYS A CA 1
ATOM 990 C C . LYS A 1 130 ? 9.192 -3.948 -5.108 1.00 92.88 130 LYS A C 1
ATOM 992 O O . LYS A 1 130 ? 8.149 -3.412 -5.476 1.00 92.88 130 LYS A O 1
ATOM 997 N N . GLY A 1 131 ? 10.314 -3.268 -4.876 1.00 90.75 131 GLY A N 1
ATOM 998 C CA . GLY A 1 131 ? 10.440 -1.805 -4.893 1.00 90.75 131 GLY A CA 1
ATOM 999 C C . GLY A 1 131 ? 10.875 -1.228 -6.242 1.00 90.75 131 GLY A C 1
ATOM 1000 O O . GLY A 1 131 ? 11.623 -0.256 -6.276 1.00 90.75 131 GLY A O 1
ATOM 1001 N N . ILE A 1 132 ? 10.456 -1.837 -7.353 1.00 90.81 132 ILE A N 1
ATOM 1002 C CA . ILE A 1 132 ? 10.884 -1.471 -8.711 1.00 90.81 132 ILE A CA 1
ATOM 1003 C C . ILE A 1 132 ? 9.701 -1.248 -9.652 1.00 90.81 132 ILE A C 1
ATOM 1005 O O . ILE A 1 132 ? 8.693 -1.958 -9.594 1.00 90.81 132 ILE A O 1
ATOM 1009 N N . MET A 1 133 ? 9.863 -0.308 -10.583 1.00 87.75 133 MET A N 1
ATOM 1010 C CA . MET A 1 133 ? 8.958 -0.097 -11.711 1.00 87.75 133 MET A CA 1
ATOM 1011 C C . MET A 1 133 ? 9.502 -0.817 -12.939 1.00 87.75 133 MET A C 1
ATOM 1013 O O . MET A 1 133 ? 10.632 -0.574 -13.371 1.00 87.75 133 MET A O 1
ATOM 1017 N N . GLN A 1 134 ? 8.689 -1.694 -13.521 1.00 86.38 134 GLN A N 1
ATOM 1018 C CA . GLN A 1 134 ? 9.041 -2.439 -14.726 1.00 86.38 134 GLN A CA 1
ATOM 1019 C C . GLN A 1 134 ? 8.227 -1.931 -15.914 1.00 86.38 134 GLN A C 1
ATOM 1021 O O . GLN A 1 134 ? 7.049 -1.614 -15.774 1.00 86.38 134 GLN A O 1
ATOM 1026 N N . SER A 1 135 ? 8.852 -1.887 -17.085 1.00 84.62 135 SER A N 1
ATOM 1027 C CA . SER A 1 135 ? 8.196 -1.595 -18.358 1.00 84.62 135 SER A CA 1
ATOM 1028 C C . SER A 1 135 ? 8.270 -2.814 -19.270 1.00 84.62 135 SER A C 1
ATOM 1030 O O . SER A 1 135 ? 9.102 -3.701 -19.066 1.00 84.62 135 SER A O 1
ATOM 1032 N N . THR A 1 136 ? 7.394 -2.864 -20.270 1.00 86.81 136 THR A N 1
ATOM 1033 C CA . THR A 1 136 ? 7.422 -3.888 -21.319 1.00 86.81 136 THR A CA 1
ATOM 1034 C C . THR A 1 136 ? 7.589 -3.217 -22.673 1.00 86.81 136 THR A C 1
ATOM 1036 O O . THR A 1 136 ? 6.801 -2.339 -23.013 1.00 86.81 136 THR A O 1
ATOM 1039 N N . ALA A 1 137 ? 8.580 -3.643 -23.453 1.00 88.44 137 ALA A N 1
ATOM 1040 C CA . ALA A 1 137 ? 8.758 -3.218 -24.838 1.00 88.44 137 ALA A CA 1
ATOM 1041 C C . ALA A 1 137 ? 8.484 -4.382 -25.797 1.00 88.44 137 ALA A C 1
ATOM 1043 O O . ALA A 1 137 ? 8.754 -5.543 -25.476 1.00 88.44 137 ALA A O 1
ATOM 1044 N N . HIS A 1 138 ? 7.938 -4.060 -26.968 1.00 93.25 138 HIS A N 1
ATOM 1045 C CA . HIS A 1 138 ? 7.762 -5.012 -28.060 1.00 93.25 138 HIS A CA 1
ATOM 1046 C C . HIS A 1 138 ? 9.014 -5.010 -28.931 1.00 93.25 138 HIS A C 1
ATOM 1048 O O . HIS A 1 138 ? 9.564 -3.952 -29.233 1.00 93.25 138 HIS A O 1
ATOM 1054 N N . LEU A 1 139 ? 9.462 -6.199 -29.312 1.00 92.62 139 LEU A N 1
ATOM 1055 C CA . LEU A 1 139 ? 10.581 -6.385 -30.224 1.00 92.62 139 LEU A CA 1
ATOM 1056 C C . LEU A 1 139 ? 10.061 -6.566 -31.657 1.00 92.62 139 LEU A C 1
ATOM 1058 O O . LEU A 1 139 ? 8.950 -7.074 -31.831 1.00 92.62 139 LEU A O 1
ATOM 1062 N N . PRO A 1 140 ? 10.861 -6.231 -32.689 1.00 93.31 140 PRO A N 1
ATOM 1063 C CA . PRO A 1 140 ? 10.473 -6.430 -34.090 1.00 93.31 140 PRO A CA 1
ATOM 1064 C C . PRO A 1 140 ? 10.082 -7.876 -34.431 1.00 93.31 140 PRO A C 1
ATOM 1066 O O . PRO A 1 140 ? 9.287 -8.103 -35.333 1.00 93.31 140 PRO A O 1
ATOM 1069 N N . SER A 1 141 ? 10.598 -8.856 -33.683 1.00 90.81 141 SER A N 1
ATOM 1070 C CA . SER A 1 141 ? 10.264 -10.279 -33.821 1.00 90.81 141 SER A CA 1
ATOM 1071 C C . SER A 1 141 ? 8.877 -10.668 -33.285 1.00 90.81 141 SER A C 1
ATOM 1073 O O . SER A 1 141 ? 8.513 -11.838 -33.348 1.00 90.81 141 SER A O 1
ATOM 1075 N N . GLY A 1 142 ? 8.125 -9.734 -32.693 1.00 91.31 142 GLY A N 1
ATOM 1076 C CA . GLY A 1 142 ? 6.867 -10.007 -31.987 1.00 91.31 142 GLY A CA 1
ATOM 1077 C C . GLY A 1 142 ? 7.048 -10.458 -30.531 1.00 91.31 142 GLY A C 1
ATOM 1078 O O . GLY A 1 142 ? 6.072 -10.558 -29.787 1.00 91.31 142 GLY A O 1
ATOM 1079 N N . ALA A 1 143 ? 8.288 -10.685 -30.085 1.00 92.88 143 ALA A N 1
ATOM 1080 C CA . ALA A 1 143 ? 8.593 -10.974 -28.687 1.00 92.88 143 ALA A CA 1
ATOM 1081 C C . ALA A 1 143 ? 8.403 -9.739 -27.784 1.00 92.88 143 ALA A C 1
ATOM 1083 O O . ALA A 1 143 ? 8.352 -8.595 -28.242 1.00 92.88 143 ALA A O 1
ATOM 1084 N N . ARG A 1 144 ? 8.325 -9.966 -26.468 1.00 92.56 144 ARG A N 1
ATOM 1085 C CA . ARG A 1 144 ? 8.209 -8.910 -25.452 1.00 92.56 144 ARG A CA 1
ATOM 1086 C C . ARG A 1 144 ? 9.371 -9.009 -24.478 1.00 92.56 144 ARG A C 1
ATOM 1088 O O . ARG A 1 144 ? 9.673 -10.095 -23.993 1.00 92.56 144 ARG A O 1
ATOM 1095 N N . ILE A 1 145 ? 9.982 -7.874 -24.161 1.00 92.06 145 ILE A N 1
ATOM 1096 C CA . ILE A 1 145 ? 10.994 -7.770 -23.110 1.00 92.06 145 ILE A CA 1
ATOM 1097 C C . ILE A 1 145 ? 10.426 -6.977 -21.939 1.00 92.06 145 ILE A C 1
ATOM 1099 O O . ILE A 1 145 ? 9.907 -5.876 -22.123 1.00 92.06 145 ILE A O 1
ATOM 1103 N N . GLN A 1 146 ? 10.529 -7.536 -20.735 1.00 88.06 146 GLN A N 1
ATOM 1104 C CA . GLN A 1 146 ? 10.241 -6.825 -19.496 1.00 88.06 146 GLN A CA 1
ATOM 1105 C C . GLN A 1 146 ? 11.559 -6.398 -18.857 1.00 88.06 146 GLN A C 1
ATOM 1107 O O . GLN A 1 146 ? 12.461 -7.213 -18.683 1.00 88.06 146 GLN A O 1
ATOM 1112 N N . TYR A 1 147 ? 11.671 -5.125 -18.499 1.00 87.94 147 TYR A N 1
ATOM 1113 C CA . TYR A 1 147 ? 12.891 -4.573 -17.919 1.00 87.94 147 TYR A CA 1
ATOM 1114 C C . TYR A 1 147 ? 12.569 -3.585 -16.803 1.00 87.94 147 TYR A C 1
ATOM 1116 O O . TYR A 1 147 ? 11.528 -2.923 -16.807 1.00 87.94 147 TYR A O 1
ATOM 1124 N N . THR A 1 148 ? 13.471 -3.488 -15.831 1.00 89.75 148 THR A N 1
ATOM 1125 C CA . THR A 1 148 ? 13.374 -2.509 -14.747 1.00 89.75 148 THR A CA 1
ATOM 1126 C C . THR A 1 148 ? 13.725 -1.126 -15.277 1.00 89.75 148 THR A C 1
ATOM 1128 O O . THR A 1 148 ? 14.784 -0.930 -15.873 1.00 89.75 148 THR A O 1
ATOM 1131 N N . ARG A 1 149 ? 12.828 -0.162 -15.070 1.00 90.19 149 ARG A N 1
ATOM 1132 C CA . ARG A 1 149 ? 12.996 1.227 -15.509 1.00 90.19 149 ARG A CA 1
ATOM 1133 C C . ARG A 1 149 ? 13.411 2.149 -14.360 1.00 90.19 149 ARG A C 1
ATOM 1135 O O . ARG A 1 149 ? 14.158 3.093 -14.605 1.00 90.19 149 ARG A O 1
ATOM 1142 N N . ALA A 1 150 ? 12.951 1.863 -13.142 1.00 90.75 150 ALA A N 1
ATOM 1143 C CA . ALA A 1 150 ? 13.295 2.618 -11.940 1.00 90.75 150 ALA A CA 1
ATOM 1144 C C . ALA A 1 150 ? 13.237 1.750 -10.678 1.00 90.75 150 ALA A C 1
ATOM 1146 O O . ALA A 1 150 ? 12.497 0.762 -10.640 1.00 90.75 150 ALA A O 1
ATOM 1147 N N . TYR A 1 151 ? 13.969 2.160 -9.643 1.00 91.62 151 TYR A N 1
ATOM 1148 C CA . TYR A 1 151 ? 13.721 1.741 -8.261 1.00 91.62 151 TYR A CA 1
ATOM 1149 C C . TYR A 1 151 ? 13.017 2.867 -7.496 1.00 91.62 151 TYR A C 1
ATOM 1151 O O . TYR A 1 151 ? 13.092 4.036 -7.881 1.00 91.62 151 TYR A O 1
ATOM 1159 N N . LEU A 1 152 ? 12.300 2.503 -6.437 1.00 91.62 152 LEU A N 1
ATOM 1160 C CA . LEU A 1 152 ? 11.472 3.409 -5.648 1.00 91.62 152 LEU A CA 1
ATOM 1161 C C . LEU A 1 152 ? 12.077 3.643 -4.263 1.00 91.62 152 LEU A C 1
ATOM 1163 O O . LEU A 1 152 ? 12.569 2.706 -3.627 1.00 91.62 152 LEU A O 1
ATOM 1167 N N . THR A 1 153 ? 11.980 4.879 -3.777 1.00 93.75 153 THR A N 1
ATOM 1168 C CA . THR A 1 153 ? 12.276 5.238 -2.383 1.00 93.75 153 THR A CA 1
ATOM 1169 C C . THR A 1 153 ? 11.125 6.011 -1.747 1.00 93.75 153 THR A C 1
ATOM 1171 O O . THR A 1 153 ? 10.351 6.662 -2.448 1.00 93.75 153 THR A O 1
ATOM 1174 N N . SER A 1 154 ? 11.020 5.981 -0.418 1.00 92.19 154 SER A N 1
ATOM 1175 C CA . SER A 1 154 ? 10.155 6.903 0.331 1.00 92.19 154 SER A CA 1
ATOM 1176 C C . SER A 1 154 ? 10.672 8.345 0.271 1.00 92.19 154 SER A C 1
ATOM 1178 O O . SER A 1 154 ? 11.788 8.595 -0.199 1.00 92.19 154 SER A O 1
ATOM 1180 N N . ALA A 1 155 ? 9.888 9.292 0.800 1.00 85.38 155 ALA A N 1
ATOM 1181 C CA . ALA A 1 155 ? 10.338 10.670 1.021 1.00 85.38 155 ALA A CA 1
ATOM 1182 C C . ALA A 1 155 ? 11.598 10.736 1.909 1.00 85.38 155 ALA A C 1
ATOM 1184 O O . ALA A 1 155 ? 12.494 11.535 1.661 1.00 85.38 155 ALA A O 1
ATOM 1185 N N . GLY A 1 156 ? 11.701 9.834 2.892 1.00 86.25 156 GLY A N 1
ATOM 1186 C CA . GLY A 1 156 ? 12.876 9.649 3.752 1.00 86.25 156 GLY A CA 1
ATOM 1187 C C . GLY A 1 156 ? 13.992 8.796 3.133 1.00 86.25 156 GLY A C 1
ATOM 1188 O O . GLY A 1 156 ? 14.818 8.258 3.863 1.00 86.25 156 GLY A O 1
ATOM 1189 N N . ASN A 1 157 ? 14.002 8.618 1.807 1.00 89.06 157 ASN A N 1
ATOM 1190 C CA . ASN A 1 157 ? 15.018 7.875 1.053 1.00 89.06 157 ASN A CA 1
ATOM 1191 C C . ASN A 1 157 ? 15.136 6.372 1.397 1.00 89.06 157 ASN A C 1
ATOM 1193 O O . ASN A 1 157 ? 16.151 5.736 1.121 1.00 89.06 157 ASN A O 1
ATOM 1197 N N . THR A 1 158 ? 14.092 5.769 1.973 1.00 91.38 158 THR A N 1
ATOM 1198 C CA . THR A 1 158 ? 14.070 4.321 2.239 1.00 91.38 158 THR A CA 1
ATOM 1199 C C . THR A 1 158 ? 13.728 3.563 0.963 1.00 91.38 158 THR A C 1
ATOM 1201 O O . THR A 1 158 ? 12.638 3.736 0.420 1.00 91.38 158 THR A O 1
ATOM 1204 N N . CYS A 1 159 ? 14.633 2.704 0.491 1.00 93.06 159 CYS A N 1
ATOM 1205 C CA . CYS A 1 159 ? 14.360 1.773 -0.601 1.00 93.06 159 CYS A CA 1
ATOM 1206 C C . CYS A 1 159 ? 13.884 0.432 -0.035 1.00 93.06 159 CYS A C 1
ATOM 1208 O O . CYS A 1 159 ? 14.603 -0.198 0.733 1.00 93.06 159 CYS A O 1
ATOM 1210 N N . ILE A 1 160 ? 12.699 -0.025 -0.441 1.00 90.50 160 ILE A N 1
ATOM 1211 C CA . ILE A 1 160 ? 12.128 -1.310 0.002 1.00 90.50 160 ILE A CA 1
ATOM 1212 C C . ILE A 1 160 ? 12.480 -2.483 -0.921 1.00 90.50 160 ILE A C 1
ATOM 1214 O O . ILE A 1 160 ? 12.066 -3.613 -0.668 1.00 90.50 160 ILE A O 1
ATOM 1218 N N . ASP A 1 161 ? 13.211 -2.248 -2.011 1.00 94.00 161 ASP A N 1
ATOM 1219 C CA . ASP A 1 161 ? 13.545 -3.308 -2.959 1.00 94.00 161 ASP A CA 1
ATOM 1220 C C . ASP A 1 161 ? 14.486 -4.363 -2.351 1.00 94.00 161 ASP A C 1
ATOM 1222 O O . ASP A 1 161 ? 15.321 -4.062 -1.498 1.00 94.00 161 ASP A O 1
ATOM 1226 N N . ARG A 1 162 ? 14.355 -5.617 -2.796 1.00 89.94 162 ARG A N 1
ATOM 1227 C CA . ARG A 1 162 ? 15.220 -6.730 -2.369 1.00 89.94 162 ARG A CA 1
ATOM 1228 C C . ARG A 1 162 ? 16.677 -6.583 -2.770 1.00 89.94 162 ARG A C 1
ATOM 1230 O O . ARG A 1 162 ? 17.542 -7.087 -2.066 1.00 89.94 162 ARG A O 1
ATOM 1237 N N . VAL A 1 163 ? 16.939 -5.983 -3.923 1.00 86.19 163 VAL A N 1
ATOM 1238 C CA . VAL A 1 163 ? 18.292 -5.875 -4.472 1.00 86.19 163 VAL A CA 1
ATOM 1239 C C . VAL A 1 163 ? 18.942 -4.581 -4.005 1.00 86.19 163 VAL A C 1
ATOM 1241 O O . VAL A 1 163 ? 20.114 -4.579 -3.647 1.00 86.19 163 VAL A O 1
ATOM 1244 N N . TYR A 1 164 ? 18.179 -3.488 -3.997 1.00 83.00 164 TYR A N 1
ATOM 1245 C CA . TYR A 1 164 ? 18.720 -2.145 -3.772 1.00 83.00 164 TYR A CA 1
ATOM 1246 C C . TYR A 1 164 ? 18.511 -1.602 -2.356 1.00 83.00 164 TYR A C 1
ATOM 1248 O O . TYR A 1 164 ? 18.991 -0.513 -2.049 1.00 83.00 164 TYR A O 1
ATOM 1256 N N . GLY A 1 165 ? 17.772 -2.310 -1.504 1.00 88.62 165 GLY A N 1
ATOM 1257 C CA . GLY A 1 165 ? 17.290 -1.739 -0.256 1.00 88.62 165 GLY A CA 1
ATOM 1258 C C . GLY A 1 165 ? 17.024 -2.754 0.841 1.00 88.62 165 GLY A C 1
ATOM 1259 O O . GLY A 1 165 ? 17.712 -3.763 0.990 1.00 88.62 165 GLY A O 1
ATOM 1260 N N . THR A 1 166 ? 16.014 -2.463 1.653 1.00 87.69 166 THR A N 1
ATOM 1261 C CA . THR A 1 166 ? 15.751 -3.182 2.897 1.00 87.69 166 THR A CA 1
ATOM 1262 C C . THR A 1 166 ? 15.198 -4.580 2.688 1.00 87.69 166 THR A C 1
ATOM 1264 O O . THR A 1 166 ? 15.094 -5.294 3.676 1.00 87.69 166 THR A O 1
ATOM 1267 N N . SER A 1 167 ? 14.860 -5.010 1.465 1.00 92.75 167 SER A N 1
ATOM 1268 C CA . SER A 1 167 ? 14.145 -6.270 1.209 1.00 92.75 167 SER A CA 1
ATOM 1269 C C . SER A 1 167 ? 12.769 -6.325 1.877 1.00 92.75 167 SER A C 1
ATOM 1271 O O . SER A 1 167 ? 12.475 -7.219 2.675 1.00 92.75 167 SER A O 1
ATOM 1273 N N . GLY A 1 168 ? 11.927 -5.352 1.542 1.00 92.62 168 GLY A N 1
ATOM 1274 C CA . GLY A 1 168 ? 10.582 -5.174 2.078 1.00 92.62 168 GLY A CA 1
ATOM 1275 C C . GLY A 1 168 ? 10.518 -4.124 3.182 1.00 92.62 168 GLY A C 1
ATOM 1276 O O . GLY A 1 168 ? 11.505 -3.838 3.865 1.00 92.62 168 GLY A O 1
ATOM 1277 N N . LEU A 1 169 ? 9.328 -3.563 3.351 1.00 93.75 169 LEU A N 1
ATOM 1278 C CA . LEU A 1 169 ? 8.961 -2.729 4.481 1.00 93.75 169 LEU A CA 1
ATOM 1279 C C . LEU A 1 169 ? 8.886 -3.605 5.735 1.00 93.75 169 LEU A C 1
ATOM 1281 O O . LEU A 1 169 ? 8.298 -4.690 5.716 1.00 93.75 169 LEU A O 1
ATOM 1285 N N . VAL A 1 170 ? 9.510 -3.138 6.814 1.00 92.38 170 VAL A N 1
ATOM 1286 C CA . VAL A 1 170 ? 9.439 -3.765 8.135 1.00 92.38 170 VAL A CA 1
ATOM 1287 C C . VAL A 1 170 ? 8.338 -3.057 8.916 1.00 92.38 170 VAL A C 1
ATOM 1289 O O . VAL A 1 170 ? 8.471 -1.859 9.139 1.00 92.38 170 VAL A O 1
ATOM 1292 N N . PRO A 1 171 ? 7.264 -3.751 9.320 1.00 86.56 171 PRO A N 1
ATOM 1293 C CA . PRO A 1 171 ? 6.201 -3.134 10.103 1.00 86.56 171 PRO A CA 1
ATOM 1294 C C . PRO A 1 171 ? 6.726 -2.583 11.427 1.00 86.56 171 PRO A C 1
ATOM 1296 O O . PRO A 1 171 ? 7.515 -3.249 12.100 1.00 86.56 171 PRO A O 1
ATOM 1299 N N . GLU A 1 172 ? 6.226 -1.419 11.840 1.00 85.94 172 GLU A N 1
ATOM 1300 C CA . GLU A 1 172 ? 6.523 -0.835 13.156 1.00 85.94 172 GLU A CA 1
ATOM 1301 C C . GLU A 1 172 ? 6.028 -1.746 14.288 1.00 85.94 172 GLU A C 1
ATOM 1303 O O . GLU A 1 172 ? 6.597 -1.793 15.381 1.00 85.94 172 GLU A O 1
ATOM 1308 N N . ARG A 1 173 ? 4.956 -2.500 14.018 1.00 77.94 173 ARG A N 1
ATOM 1309 C CA . ARG A 1 173 ? 4.349 -3.467 14.933 1.00 77.94 173 ARG A CA 1
ATOM 1310 C C . ARG A 1 173 ? 4.340 -4.860 14.291 1.00 77.94 173 ARG A C 1
ATOM 1312 O O . ARG A 1 173 ? 3.317 -5.291 13.747 1.00 77.94 173 ARG A O 1
ATOM 1319 N N . PRO A 1 174 ? 5.477 -5.575 14.312 1.00 72.12 174 PRO A N 1
ATOM 1320 C CA . PRO A 1 174 ? 5.579 -6.870 13.663 1.00 72.12 174 PRO A CA 1
ATOM 1321 C C . PRO A 1 174 ? 4.732 -7.927 14.385 1.00 72.12 174 PRO A C 1
ATOM 1323 O O . PRO A 1 174 ? 4.785 -8.053 15.607 1.00 72.12 174 PRO A O 1
ATOM 1326 N N . PHE A 1 175 ? 3.985 -8.723 13.622 1.00 65.62 175 PHE A N 1
ATOM 1327 C CA . PHE A 1 175 ? 3.319 -9.938 14.088 1.00 65.62 175 PHE A CA 1
ATOM 1328 C C . PHE A 1 175 ? 3.239 -10.948 12.935 1.00 65.62 175 PHE A C 1
ATOM 1330 O O . PHE A 1 175 ? 3.039 -10.566 11.783 1.00 65.62 175 PHE A O 1
ATOM 1337 N N . GLU A 1 176 ? 3.384 -12.248 13.205 1.00 51.00 176 GLU A N 1
ATOM 1338 C CA . GLU A 1 176 ? 3.149 -13.242 12.152 1.00 51.00 176 GLU A CA 1
ATOM 1339 C C . GLU A 1 176 ? 1.632 -13.377 11.918 1.00 51.00 176 GLU A C 1
ATOM 1341 O O . GLU A 1 176 ? 0.914 -13.619 12.878 1.00 51.00 176 GLU A O 1
ATOM 1346 N N . PRO A 1 177 ? 1.093 -13.289 10.688 1.00 45.78 177 PRO A N 1
ATOM 1347 C CA . PRO A 1 177 ? -0.329 -13.493 10.395 1.00 45.78 177 PRO A CA 1
ATOM 1348 C C . PRO A 1 177 ? -0.827 -14.889 10.766 1.00 45.78 177 PRO A C 1
ATOM 1350 O O . PRO A 1 177 ? -2.020 -15.090 10.986 1.00 45.78 177 PRO A O 1
ATOM 1353 N N . ASP A 1 178 ? 0.090 -15.859 10.833 1.00 42.47 178 ASP A N 1
ATOM 1354 C CA . ASP A 1 178 ? -0.187 -17.171 11.405 1.00 42.47 178 ASP A CA 1
ATOM 1355 C C . ASP A 1 178 ? -0.458 -17.033 12.917 1.00 42.47 178 ASP A C 1
ATOM 1357 O O . ASP A 1 178 ? -1.418 -17.584 13.431 1.00 42.47 178 ASP A O 1
ATOM 1361 N N . THR A 1 179 ? 0.246 -16.168 13.633 1.00 40.16 179 THR A N 1
ATOM 1362 C CA . THR A 1 179 ? -0.199 -15.710 14.949 1.00 40.16 179 THR A CA 1
ATOM 1363 C C . THR A 1 179 ? -1.235 -14.590 14.805 1.00 40.16 179 THR A C 1
ATOM 1365 O O . THR A 1 179 ? -0.942 -13.427 15.060 1.00 40.16 179 THR A O 1
ATOM 1368 N N . LEU A 1 180 ? -2.484 -14.937 14.477 1.00 43.44 180 LEU A N 1
ATOM 1369 C CA . LEU A 1 180 ? -3.654 -14.172 14.940 1.00 43.44 180 LEU A CA 1
ATOM 1370 C C . LEU A 1 180 ? -3.649 -14.232 16.477 1.00 43.44 180 LEU A C 1
ATOM 1372 O O . LEU A 1 180 ? -4.387 -14.982 17.114 1.00 43.44 180 LEU A O 1
ATOM 1376 N N . ASN A 1 181 ? -2.688 -13.547 17.084 1.00 41.38 181 ASN A N 1
ATOM 1377 C CA . ASN A 1 181 ? -2.537 -13.461 18.513 1.00 41.38 181 ASN A CA 1
ATOM 1378 C C . ASN A 1 181 ? -3.432 -12.338 19.021 1.00 41.38 181 ASN A C 1
ATOM 1380 O O . ASN A 1 181 ? -4.051 -11.577 18.269 1.00 41.38 181 ASN A O 1
ATOM 1384 N N . ARG A 1 182 ? -3.546 -12.322 20.343 1.00 37.06 182 ARG A N 1
ATOM 1385 C CA . ARG A 1 182 ? -4.389 -11.428 21.120 1.00 37.06 182 ARG A CA 1
ATOM 1386 C C . ARG A 1 182 ? -4.294 -9.972 20.658 1.00 37.06 182 ARG A C 1
ATOM 1388 O O . ARG A 1 182 ? -5.290 -9.294 20.804 1.00 37.06 182 ARG A O 1
ATOM 1395 N N . ASP A 1 183 ? -3.196 -9.529 20.049 1.00 38.88 183 ASP A N 1
ATOM 1396 C CA . ASP A 1 183 ? -2.966 -8.134 19.670 1.00 38.88 183 ASP A CA 1
ATOM 1397 C C . ASP A 1 183 ? -3.598 -7.752 18.327 1.00 38.88 183 ASP A C 1
ATOM 1399 O O . ASP A 1 183 ? -4.188 -6.682 18.234 1.00 38.88 183 ASP A O 1
ATOM 1403 N N . THR A 1 184 ? -3.593 -8.625 17.312 1.00 46.44 184 THR A N 1
ATOM 1404 C CA . THR A 1 184 ? -4.323 -8.370 16.052 1.00 46.44 184 THR A CA 1
ATOM 1405 C C . THR A 1 184 ? -5.830 -8.436 16.281 1.00 46.44 184 THR A C 1
ATOM 1407 O O . THR A 1 184 ? -6.585 -7.624 15.753 1.00 46.44 184 THR A O 1
ATOM 1410 N N . LEU A 1 185 ? -6.278 -9.377 17.118 1.00 44.94 185 LEU A N 1
ATOM 1411 C CA . LEU A 1 185 ? -7.685 -9.492 17.492 1.00 44.94 185 LEU A CA 1
ATOM 1412 C C . LEU A 1 185 ? -8.107 -8.447 18.511 1.00 44.94 185 LEU A C 1
ATOM 1414 O O . LEU A 1 185 ? -9.236 -8.013 18.421 1.00 44.94 185 LEU A O 1
ATOM 1418 N N . ALA A 1 186 ? -7.250 -8.003 19.431 1.00 41.19 186 ALA A N 1
ATOM 1419 C CA . ALA A 1 186 ? -7.557 -6.894 20.333 1.00 41.19 186 ALA A CA 1
ATOM 1420 C C . ALA A 1 186 ? -7.466 -5.548 19.620 1.00 41.19 186 ALA A C 1
ATOM 1422 O O . ALA A 1 186 ? -8.251 -4.679 19.947 1.00 41.19 186 ALA A O 1
ATOM 1423 N N . MET A 1 187 ? -6.602 -5.354 18.619 1.00 42.28 187 MET A N 1
ATOM 1424 C CA . MET A 1 187 ? -6.691 -4.187 17.735 1.00 42.28 187 MET A CA 1
ATOM 1425 C C . MET A 1 187 ? -8.037 -4.163 17.033 1.00 42.28 187 MET A C 1
ATOM 1427 O O . MET A 1 187 ? -8.759 -3.179 17.117 1.00 42.28 187 MET A O 1
ATOM 1431 N N . VAL A 1 188 ? -8.383 -5.264 16.368 1.00 41.66 188 VAL A N 1
ATOM 1432 C CA . VAL A 1 188 ? -9.600 -5.355 15.569 1.00 41.66 188 VAL A CA 1
ATOM 1433 C C . VAL A 1 188 ? -10.855 -5.395 16.459 1.00 41.66 188 VAL A C 1
ATOM 1435 O O . VAL A 1 188 ? -11.856 -4.818 16.074 1.00 41.66 188 VAL A O 1
ATOM 1438 N N . ALA A 1 189 ? -10.815 -5.968 17.666 1.00 38.94 189 ALA A N 1
ATOM 1439 C CA . ALA A 1 189 ? -11.933 -6.023 18.622 1.00 38.94 189 ALA A CA 1
ATOM 1440 C C . ALA A 1 189 ? -12.038 -4.788 19.535 1.00 38.94 189 ALA A C 1
ATOM 1442 O O . ALA A 1 189 ? -13.143 -4.394 19.883 1.00 38.94 189 ALA A O 1
ATOM 1443 N N . ASN A 1 190 ? -10.933 -4.121 19.894 1.00 40.22 190 ASN A N 1
ATOM 1444 C CA . ASN A 1 190 ? -11.003 -2.793 20.530 1.00 40.22 190 ASN A CA 1
ATOM 1445 C C . ASN A 1 190 ? -11.447 -1.728 19.517 1.00 40.22 190 ASN A C 1
ATOM 1447 O O . ASN A 1 190 ? -12.014 -0.709 19.902 1.00 40.22 190 ASN A O 1
ATOM 1451 N N . ALA A 1 191 ? -11.202 -1.962 18.225 1.00 37.41 191 ALA A N 1
ATOM 1452 C CA . ALA A 1 191 ? -11.738 -1.166 17.130 1.00 37.41 191 ALA A CA 1
ATOM 1453 C C . ALA A 1 191 ? -13.207 -1.529 16.808 1.00 37.41 191 ALA A C 1
ATOM 1455 O O . ALA A 1 191 ? -13.997 -0.643 16.501 1.00 37.41 191 ALA A O 1
ATOM 1456 N N . LEU A 1 192 ? -13.614 -2.797 16.930 1.00 36.00 192 LEU A N 1
ATOM 1457 C CA . LEU A 1 192 ? -14.962 -3.280 16.608 1.00 36.00 192 LEU A CA 1
ATOM 1458 C C . LEU A 1 192 ? -15.687 -3.822 17.860 1.00 36.00 192 LEU A C 1
ATOM 1460 O O . LEU A 1 192 ? -15.485 -4.975 18.228 1.00 36.00 192 LEU A O 1
ATOM 1464 N N . PRO A 1 193 ? -16.618 -3.058 18.458 1.00 37.28 193 PRO A N 1
ATOM 1465 C CA . PRO A 1 193 ? -17.577 -3.560 19.448 1.00 37.28 193 PRO A CA 1
ATOM 1466 C C . PRO A 1 193 ? -18.438 -4.750 19.007 1.00 37.28 193 PRO A C 1
ATOM 1468 O O . PRO A 1 193 ? -19.082 -5.367 19.849 1.00 37.28 193 PRO A O 1
ATOM 1471 N N . ASP A 1 194 ? -18.459 -5.084 17.714 1.00 42.16 194 ASP A N 1
ATOM 1472 C CA . ASP A 1 194 ? -19.193 -6.223 17.179 1.00 42.16 194 ASP A CA 1
ATOM 1473 C C . ASP A 1 194 ? -18.267 -7.142 16.368 1.00 42.16 194 ASP A C 1
ATOM 1475 O O . ASP A 1 194 ? -17.698 -6.769 15.342 1.00 42.16 194 ASP A O 1
ATOM 1479 N N . LEU A 1 195 ? -18.120 -8.376 16.848 1.00 39.50 195 LEU A N 1
ATOM 1480 C CA . LEU A 1 195 ? -17.307 -9.417 16.222 1.00 39.50 195 LEU A CA 1
ATOM 1481 C C . LEU A 1 195 ? -18.035 -10.129 15.068 1.00 39.50 195 LEU A C 1
ATOM 1483 O O . LEU A 1 195 ? -17.398 -10.900 14.348 1.00 39.50 195 LEU A O 1
ATOM 1487 N N . SER A 1 196 ? -19.338 -9.889 14.865 1.00 41.25 196 SER A N 1
ATOM 1488 C CA . SER A 1 196 ? -20.155 -10.463 13.774 1.00 41.25 196 SER A CA 1
ATOM 1489 C C . SER A 1 196 ? -19.547 -10.229 12.382 1.00 41.25 196 SER A C 1
ATOM 1491 O O . SER A 1 196 ? -19.633 -11.058 11.481 1.00 41.25 196 SER A O 1
ATOM 1493 N N . ILE A 1 197 ? -18.814 -9.137 12.257 1.00 44.91 197 ILE A N 1
ATOM 1494 C CA . ILE A 1 197 ? -18.117 -8.667 11.065 1.00 44.91 197 ILE A CA 1
ATOM 1495 C C . ILE A 1 197 ? -16.933 -9.543 10.693 1.00 44.91 197 ILE A C 1
ATOM 1497 O O . ILE A 1 197 ? -16.782 -9.957 9.542 1.00 44.91 197 ILE A O 1
ATOM 1501 N N . LEU A 1 198 ? -16.103 -9.875 11.683 1.00 42.09 198 LEU A N 1
ATOM 1502 C CA . LEU A 1 198 ? -15.006 -10.810 11.470 1.00 42.09 198 LEU A CA 1
ATOM 1503 C C . LEU A 1 198 ? -15.547 -12.192 11.139 1.00 42.09 198 LEU A C 1
ATOM 1505 O O . LEU A 1 198 ? -14.937 -12.893 10.340 1.00 42.09 198 LEU A O 1
ATOM 1509 N N . ARG A 1 199 ? -16.717 -12.550 11.682 1.00 44.53 199 ARG A N 1
ATOM 1510 C CA . ARG A 1 199 ? -17.409 -13.802 11.358 1.00 44.53 199 ARG A CA 1
ATOM 1511 C C . ARG A 1 199 ? -17.937 -13.839 9.920 1.00 44.53 199 ARG A C 1
ATOM 1513 O O . ARG A 1 199 ? -18.046 -14.928 9.377 1.00 44.53 199 ARG A O 1
ATOM 1520 N N . ALA A 1 200 ? -18.228 -12.702 9.288 1.00 46.50 200 ALA A N 1
ATOM 1521 C CA . ALA A 1 200 ? -18.644 -12.657 7.882 1.00 46.50 200 ALA A CA 1
ATOM 1522 C C . ALA A 1 200 ? -17.460 -12.830 6.908 1.00 46.50 200 ALA A C 1
ATOM 1524 O O . ALA A 1 200 ? -17.586 -13.495 5.882 1.00 46.50 200 ALA A O 1
ATOM 1525 N N . ILE A 1 201 ? -16.295 -12.263 7.240 1.00 45.19 201 ILE A N 1
ATOM 1526 C CA . ILE A 1 201 ? -15.070 -12.341 6.419 1.00 45.19 201 ILE A CA 1
ATOM 1527 C C . ILE A 1 201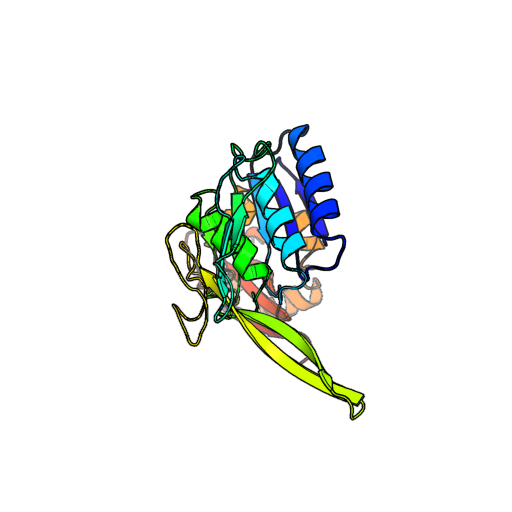 ? -14.324 -13.668 6.657 1.00 45.19 201 ILE A C 1
ATOM 1529 O O . ILE A 1 201 ? -13.721 -14.230 5.741 1.00 45.19 201 ILE A O 1
ATOM 1533 N N . TYR A 1 202 ? -14.391 -14.178 7.887 1.00 48.28 202 TYR A N 1
ATOM 1534 C CA . TYR A 1 202 ? -13.802 -15.434 8.339 1.00 48.28 202 TYR A CA 1
ATOM 1535 C C . TYR A 1 202 ? -14.901 -16.286 9.004 1.00 48.28 202 TYR A C 1
ATOM 1537 O O . TYR A 1 202 ? -15.083 -16.199 10.223 1.00 48.28 202 TYR A O 1
ATOM 1545 N N . PRO A 1 203 ? -15.660 -17.092 8.232 1.00 51.75 203 PRO A N 1
ATOM 1546 C CA . PRO A 1 203 ? -16.806 -17.843 8.746 1.00 51.75 203 PRO A CA 1
ATOM 1547 C C . PRO A 1 203 ? -16.414 -18.729 9.925 1.00 51.75 203 PRO A C 1
ATOM 1549 O O . PRO A 1 203 ? -15.401 -19.424 9.871 1.00 51.75 203 PRO A O 1
ATOM 1552 N N . GLN A 1 204 ? -17.209 -18.705 10.997 1.00 51.06 204 GLN A N 1
ATOM 1553 C CA . GLN A 1 204 ? -16.988 -19.584 12.146 1.00 51.06 204 GLN A CA 1
ATOM 1554 C C . GLN A 1 204 ? -17.034 -21.056 11.700 1.00 51.06 204 GLN A C 1
ATOM 1556 O O . GLN A 1 204 ? -17.822 -21.402 10.815 1.00 51.06 204 GLN A O 1
ATOM 1561 N N . PRO A 1 205 ? -16.198 -21.934 12.281 1.00 52.56 205 PRO A N 1
ATOM 1562 C CA . PRO A 1 205 ? -16.354 -23.370 12.090 1.00 52.56 205 PRO A CA 1
ATOM 1563 C C . PRO A 1 205 ? -17.751 -23.821 12.542 1.00 52.56 205 PRO A C 1
ATOM 1565 O O . PRO A 1 205 ? -18.333 -23.235 13.455 1.00 52.56 205 PRO A O 1
ATOM 1568 N N . THR A 1 206 ? -18.290 -24.858 11.898 1.00 60.88 206 THR A N 1
ATOM 1569 C CA . THR A 1 206 ? -19.594 -25.430 12.260 1.00 60.88 206 THR A CA 1
ATOM 1570 C C . THR A 1 206 ? -19.599 -25.923 13.706 1.00 60.88 206 THR A C 1
ATOM 1572 O O . THR A 1 206 ? -18.549 -26.240 14.267 1.00 60.88 206 THR A O 1
ATOM 1575 N N . GLN A 1 207 ? -20.783 -26.011 14.317 1.00 58.03 207 GLN A N 1
ATOM 1576 C CA . GLN A 1 207 ? -20.924 -26.487 15.695 1.00 58.03 207 GLN A CA 1
ATOM 1577 C C . GLN A 1 207 ? -20.348 -27.902 15.874 1.00 58.03 207 GLN A C 1
ATOM 1579 O O . GLN A 1 207 ? -19.631 -28.150 16.840 1.00 58.03 207 GLN A O 1
ATOM 1584 N N . GLU A 1 208 ? -20.538 -28.772 14.881 1.00 59.81 208 GLU A N 1
ATOM 1585 C CA . GLU A 1 208 ? -19.925 -30.107 14.831 1.00 59.81 208 GLU A CA 1
ATOM 1586 C C . GLU A 1 208 ? -18.395 -30.048 14.814 1.00 59.81 208 GLU A C 1
ATOM 1588 O O . GLU A 1 208 ? -17.739 -30.761 15.571 1.00 59.81 208 GLU A O 1
ATOM 1593 N N . LEU A 1 209 ? -17.804 -29.156 14.011 1.00 56.88 209 LEU A N 1
ATOM 1594 C CA . LEU A 1 209 ? -16.353 -28.976 13.983 1.00 56.88 209 LEU A CA 1
ATOM 1595 C C . LEU A 1 209 ? -15.837 -28.417 15.318 1.00 56.88 209 LEU A C 1
ATOM 1597 O O . LEU A 1 209 ? -14.782 -28.830 15.789 1.00 56.88 209 LEU A O 1
ATOM 1601 N N . VAL A 1 210 ? -16.575 -27.514 15.969 1.00 53.00 210 VAL A N 1
ATOM 1602 C CA . VAL A 1 210 ? -16.220 -27.000 17.304 1.00 53.00 210 VAL A CA 1
ATOM 1603 C C . VAL A 1 210 ? -16.235 -28.117 18.351 1.00 53.00 210 VAL A C 1
ATOM 1605 O O . VAL A 1 210 ? -15.308 -28.208 19.157 1.00 53.00 210 VAL A O 1
ATOM 1608 N N . GLU A 1 211 ? -17.243 -28.986 18.342 1.00 61.94 211 GLU A N 1
ATOM 1609 C CA . GLU A 1 211 ? -17.345 -30.123 19.265 1.00 61.94 211 GLU A CA 1
ATOM 1610 C C . GLU A 1 211 ? -16.259 -31.173 19.010 1.00 61.94 211 GLU A C 1
ATOM 1612 O O . GLU A 1 211 ? -15.616 -31.638 19.955 1.00 61.94 211 GLU A O 1
ATOM 1617 N N . GLN A 1 212 ? -15.956 -31.454 17.741 1.00 58.91 212 GLN A N 1
ATOM 1618 C CA . GLN A 1 212 ? -14.826 -32.295 17.351 1.00 58.91 212 GLN A CA 1
ATOM 1619 C C . GLN A 1 212 ? -13.490 -31.699 17.817 1.00 58.91 212 GLN A C 1
ATOM 1621 O O . GLN A 1 212 ? -12.591 -32.414 18.244 1.00 58.91 212 GLN A O 1
ATOM 1626 N N . LEU A 1 213 ? -13.333 -30.376 17.781 1.00 50.69 213 LEU A N 1
ATOM 1627 C CA . LEU A 1 213 ? -12.110 -29.726 18.248 1.00 50.69 213 LEU A CA 1
ATOM 1628 C C . LEU A 1 213 ? -11.994 -29.726 19.779 1.00 50.69 213 LEU A C 1
ATOM 1630 O O . LEU A 1 213 ? -10.891 -29.882 20.310 1.00 50.69 213 LEU A O 1
ATOM 1634 N N . ARG A 1 214 ? -13.119 -29.640 20.504 1.00 54.97 214 ARG A N 1
ATOM 1635 C CA . ARG A 1 214 ? -13.152 -29.773 21.972 1.00 54.97 214 ARG A CA 1
ATOM 1636 C C . ARG A 1 214 ? -12.629 -31.120 22.452 1.00 54.97 214 ARG A C 1
ATOM 1638 O O . ARG A 1 214 ? -11.979 -31.167 23.497 1.00 54.97 214 ARG A O 1
ATOM 1645 N N . SER A 1 215 ? -12.852 -32.201 21.704 1.00 61.66 215 SER A N 1
ATOM 1646 C CA . SER A 1 215 ? -12.342 -33.522 22.088 1.00 61.66 215 SER A CA 1
ATOM 1647 C C . SER A 1 215 ? -10.816 -33.630 22.022 1.00 61.66 215 SER A C 1
ATOM 1649 O O . SER A 1 215 ? -10.259 -34.556 22.609 1.00 61.66 215 SER A O 1
ATOM 1651 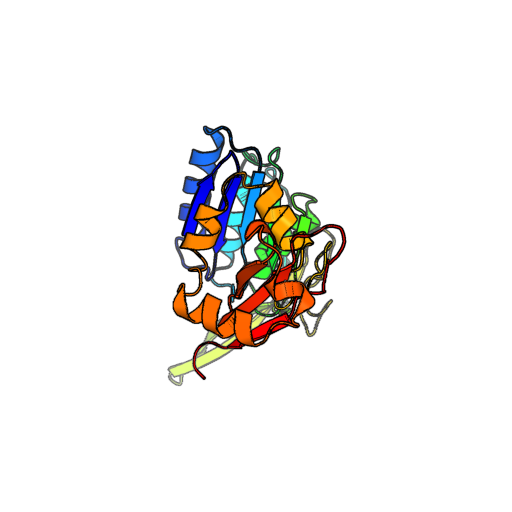N N . TYR A 1 216 ? -10.123 -32.689 21.369 1.00 52.81 216 TYR A N 1
ATOM 1652 C CA . TYR A 1 216 ? -8.656 -32.614 21.361 1.00 52.81 216 TYR A CA 1
ATOM 1653 C C . TYR A 1 216 ? -8.081 -31.713 22.465 1.00 52.81 216 TYR A C 1
ATOM 1655 O O . TYR A 1 216 ? -6.868 -31.708 22.680 1.00 52.81 216 TYR A O 1
ATOM 1663 N N . LEU A 1 217 ? -8.914 -30.954 23.189 1.00 49.53 217 LEU A N 1
ATOM 1664 C CA . LEU A 1 217 ? -8.448 -30.078 24.269 1.00 49.53 217 LEU A CA 1
ATOM 1665 C C . LEU A 1 217 ? -8.115 -30.879 25.538 1.00 49.53 217 LEU A C 1
ATOM 1667 O O . LEU A 1 217 ? -8.738 -31.911 25.779 1.00 49.53 217 LEU A O 1
ATOM 1671 N N . PRO A 1 218 ? -7.182 -30.428 26.390 1.00 50.06 218 PRO A N 1
ATOM 1672 C CA . PRO A 1 218 ? -6.953 -31.048 27.693 1.00 50.06 218 PRO A CA 1
ATOM 1673 C C . PRO A 1 218 ? -8.206 -31.000 28.594 1.00 50.06 218 PRO A C 1
ATOM 1675 O O . PRO A 1 218 ? -8.943 -30.013 28.530 1.00 50.06 218 PRO A O 1
ATOM 1678 N N . PRO A 1 219 ? -8.441 -32.000 29.471 1.00 60.69 219 PRO A N 1
ATOM 1679 C CA . PRO A 1 219 ? -9.655 -32.088 30.295 1.00 60.69 219 PRO A CA 1
ATOM 1680 C C . PRO A 1 219 ? -9.971 -30.822 31.105 1.00 60.69 219 PRO A C 1
ATOM 1682 O O . PRO A 1 219 ? -11.111 -30.375 31.119 1.00 60.69 219 PRO A O 1
ATOM 1685 N N . PHE A 1 220 ? -8.951 -30.165 31.668 1.00 55.53 220 PHE A N 1
ATOM 1686 C CA . PHE A 1 220 ? -9.110 -28.939 32.463 1.00 55.53 220 PHE A CA 1
ATOM 1687 C C . PHE A 1 220 ? -9.633 -27.723 31.672 1.00 55.53 220 PHE A C 1
ATOM 1689 O O . PHE A 1 220 ? -10.032 -26.729 32.271 1.00 55.53 220 PHE A O 1
ATOM 1696 N N . VAL A 1 221 ? -9.626 -27.781 30.335 1.00 48.12 221 VAL A N 1
ATOM 1697 C CA . VAL A 1 221 ? -10.186 -26.746 29.446 1.00 48.12 221 VAL A CA 1
ATOM 1698 C C . VAL A 1 221 ? -11.607 -27.111 28.994 1.00 48.12 221 VAL A C 1
ATOM 1700 O O . VAL A 1 221 ? -12.381 -26.225 28.643 1.00 48.12 221 VAL A O 1
ATOM 1703 N N . ARG A 1 222 ? -11.974 -28.403 29.015 1.00 55.78 222 ARG A N 1
ATOM 1704 C CA . ARG A 1 222 ? -13.286 -28.895 28.555 1.00 55.78 222 ARG A CA 1
ATOM 1705 C C . ARG A 1 222 ? -14.429 -28.533 29.508 1.00 55.78 222 ARG A C 1
ATOM 1707 O O . ARG A 1 222 ? -15.538 -28.312 29.038 1.00 55.78 222 ARG A O 1
ATOM 1714 N N . ASP A 1 223 ? -14.147 -28.439 30.809 1.00 48.47 223 ASP A N 1
ATOM 1715 C CA . ASP A 1 223 ? -15.144 -28.210 31.872 1.00 48.47 223 ASP A CA 1
ATOM 1716 C C . ASP A 1 223 ? -15.466 -26.731 32.155 1.00 48.47 223 ASP A C 1
ATOM 1718 O O . ASP A 1 223 ? -16.282 -26.415 33.027 1.00 48.47 223 ASP A O 1
ATOM 1722 N N . VAL A 1 224 ? -14.857 -25.789 31.426 1.00 46.19 224 VAL A N 1
ATOM 1723 C CA . VAL A 1 224 ? -15.145 -24.360 31.603 1.00 46.19 224 VAL A CA 1
ATOM 1724 C C . VAL A 1 224 ? -16.532 -24.056 31.024 1.00 46.19 224 VAL A C 1
ATOM 1726 O O . VAL A 1 224 ? -16.703 -23.882 29.820 1.00 46.19 224 VAL A O 1
ATOM 1729 N N . ARG A 1 225 ? -17.542 -23.990 31.905 1.00 38.00 225 ARG A N 1
ATOM 1730 C CA . ARG A 1 225 ? -18.967 -23.756 31.575 1.00 38.00 225 ARG A CA 1
ATOM 1731 C C . ARG A 1 225 ? -19.245 -22.425 30.857 1.00 38.00 225 ARG A C 1
ATOM 1733 O O . ARG A 1 225 ? -20.325 -22.236 30.307 1.00 38.00 225 ARG A O 1
ATOM 1740 N N . SER A 1 226 ? -18.282 -21.509 30.834 1.00 36.09 226 SER A N 1
ATOM 1741 C CA . SER A 1 226 ? -18.324 -20.238 30.114 1.00 36.09 226 SER A CA 1
ATOM 1742 C C . SER A 1 226 ? -17.619 -20.370 28.760 1.00 36.09 226 SER A C 1
ATOM 1744 O O . SER A 1 226 ? -16.420 -20.170 28.603 1.00 36.09 226 SER A O 1
ATOM 1746 N N . LEU A 1 227 ? -18.420 -20.655 27.740 1.00 34.31 227 LEU A N 1
ATOM 1747 C CA . LEU A 1 227 ? -18.063 -20.753 26.319 1.00 34.31 227 LEU A CA 1
ATOM 1748 C C . LEU A 1 227 ? -17.409 -19.492 25.708 1.00 34.31 227 LEU A C 1
ATOM 1750 O O . LEU A 1 227 ? -16.970 -19.521 24.562 1.00 34.31 227 LEU A O 1
ATOM 1754 N N . TYR A 1 228 ? -17.300 -18.402 26.469 1.00 33.97 228 TYR A N 1
ATOM 1755 C CA . TYR A 1 228 ? -16.609 -17.170 26.079 1.00 33.97 228 TYR A CA 1
ATOM 1756 C C . TYR A 1 228 ? -15.091 -17.339 25.927 1.00 33.97 228 TYR A C 1
ATOM 1758 O O . TYR A 1 228 ? -14.424 -16.464 25.390 1.00 33.97 228 TYR A O 1
ATOM 1766 N N . VAL A 1 229 ? -14.533 -18.470 26.365 1.00 37.31 229 VAL A N 1
ATOM 1767 C CA . VAL A 1 229 ? -13.085 -18.654 26.459 1.00 37.31 229 VAL A CA 1
ATOM 1768 C C . VAL A 1 229 ? -12.456 -19.196 25.173 1.00 37.31 229 VAL A C 1
ATOM 1770 O O . VAL A 1 229 ? -11.248 -19.116 25.066 1.00 37.31 229 VAL A O 1
ATOM 1773 N N . VAL A 1 230 ? -13.171 -19.708 24.165 1.00 42.78 230 VAL A N 1
ATOM 1774 C CA . VAL A 1 230 ? -12.506 -20.272 22.966 1.00 42.78 230 VAL A CA 1
ATOM 1775 C C . VAL A 1 230 ? -13.119 -19.724 21.685 1.00 42.78 230 VAL A C 1
ATOM 1777 O O . VAL A 1 230 ? -14.148 -20.207 21.223 1.00 42.78 230 VAL A O 1
ATOM 1780 N N . THR A 1 231 ? -12.466 -18.728 21.080 1.00 49.03 231 THR A N 1
ATOM 1781 C CA . THR A 1 231 ? -12.844 -18.257 19.738 1.00 49.03 231 THR A CA 1
ATOM 1782 C C . THR A 1 231 ? -11.993 -18.976 18.698 1.00 49.03 231 THR A C 1
ATOM 1784 O O . THR A 1 231 ? -10.762 -18.937 18.762 1.00 49.03 231 THR A O 1
ATOM 1787 N N . CYS A 1 232 ? -12.652 -19.642 17.747 1.00 50.44 232 CYS A N 1
ATOM 1788 C CA . CYS A 1 232 ? -12.004 -20.268 16.601 1.00 50.44 232 CYS A CA 1
ATOM 1789 C C . CYS A 1 232 ? -12.028 -19.311 15.403 1.00 50.44 232 CYS A C 1
ATOM 1791 O O . CYS A 1 232 ? -13.056 -18.696 15.115 1.00 50.44 232 CYS A O 1
ATOM 1793 N N . ILE A 1 233 ? -10.890 -19.141 14.728 1.00 51.31 233 ILE A N 1
ATOM 1794 C CA . ILE A 1 233 ? -10.720 -18.151 13.656 1.00 51.31 233 ILE A CA 1
ATOM 1795 C C . ILE A 1 233 ? -9.915 -18.778 12.526 1.00 51.31 233 ILE A C 1
ATOM 1797 O O . ILE A 1 233 ? -8.851 -19.359 12.749 1.00 51.31 233 ILE A O 1
ATOM 1801 N N . TRP A 1 234 ? -10.416 -18.651 11.302 1.00 50.31 234 TRP A N 1
ATOM 1802 C CA . TRP A 1 234 ? -9.659 -19.014 10.111 1.00 50.31 234 TRP A CA 1
ATOM 1803 C C . TRP A 1 234 ? -8.686 -17.897 9.743 1.00 50.31 234 TRP A C 1
ATOM 1805 O O . TRP A 1 234 ? -9.073 -16.736 9.662 1.00 50.31 234 TRP A O 1
ATOM 1815 N N . SER A 1 235 ? -7.432 -18.245 9.466 1.00 52.03 235 SER A N 1
ATOM 1816 C CA . SER A 1 235 ? -6.507 -17.346 8.787 1.00 52.03 235 SER A CA 1
ATOM 1817 C C . SER A 1 235 ? -6.827 -17.267 7.292 1.00 52.03 235 SER A C 1
ATOM 1819 O O . SER A 1 235 ? -7.470 -18.144 6.709 1.00 52.03 235 SER A O 1
ATOM 1821 N N . ASP A 1 236 ? -6.319 -16.224 6.647 1.00 45.06 236 ASP A N 1
ATOM 1822 C CA . ASP A 1 236 ? -6.335 -16.030 5.192 1.00 45.06 236 ASP A CA 1
ATOM 1823 C C . ASP A 1 236 ? -5.633 -17.153 4.403 1.00 45.06 236 ASP A C 1
ATOM 1825 O O . ASP A 1 236 ? -5.962 -17.398 3.245 1.00 45.06 236 ASP A O 1
ATOM 1829 N N . LYS A 1 237 ? -4.724 -17.892 5.047 1.00 49.22 237 LYS A N 1
ATOM 1830 C CA . LYS A 1 237 ? -4.076 -19.106 4.520 1.00 49.22 237 LYS A CA 1
ATOM 1831 C C . LYS A 1 237 ? -4.883 -20.385 4.773 1.00 49.22 237 LYS A C 1
ATOM 1833 O O . LYS A 1 237 ? -4.361 -21.485 4.600 1.00 49.22 237 LYS A O 1
ATOM 1838 N N . GLY A 1 238 ? -6.129 -20.259 5.232 1.00 51.22 238 GLY A N 1
ATOM 1839 C CA . GLY A 1 238 ? -7.002 -21.386 5.530 1.00 51.22 238 GLY A CA 1
ATOM 1840 C C . GLY A 1 238 ? -6.514 -22.227 6.705 1.00 51.22 238 GLY A C 1
ATOM 1841 O O . GLY A 1 238 ? -6.744 -23.426 6.709 1.00 51.22 238 GLY A O 1
ATOM 1842 N N . LYS A 1 239 ? -5.815 -21.662 7.693 1.00 52.16 239 LYS A N 1
ATOM 1843 C CA . LYS A 1 239 ? -5.494 -22.382 8.937 1.00 52.16 239 LYS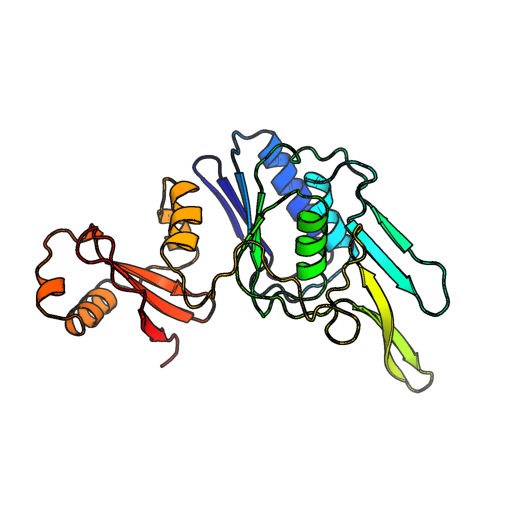 A CA 1
ATOM 1844 C C . LYS A 1 239 ? -6.524 -22.020 9.999 1.00 52.16 239 LYS A C 1
ATOM 1846 O O . LYS A 1 239 ? -6.802 -20.840 10.169 1.00 52.16 239 LYS A O 1
ATOM 1851 N N . LEU A 1 240 ? -7.075 -22.997 10.707 1.00 51.94 240 LEU A N 1
ATOM 1852 C CA . LEU A 1 240 ? -7.967 -22.746 11.835 1.00 51.94 240 LEU A CA 1
ATOM 1853 C C . LEU A 1 240 ? -7.145 -22.643 13.116 1.00 51.94 240 LEU A C 1
ATOM 1855 O O . LEU A 1 240 ? -6.391 -23.560 13.454 1.00 51.94 240 LEU A O 1
ATOM 1859 N N . TRP A 1 241 ? -7.313 -21.530 13.814 1.00 53.31 241 TRP A N 1
ATOM 1860 C CA . TRP A 1 241 ? -6.679 -21.224 15.088 1.00 53.31 241 TRP A CA 1
ATOM 1861 C C . TRP A 1 241 ? -7.727 -21.178 16.187 1.00 53.31 241 TRP A C 1
ATOM 1863 O O . TRP A 1 241 ? -8.867 -20.797 15.929 1.00 53.31 241 TRP A O 1
ATOM 1873 N N . TRP A 1 242 ? -7.331 -21.503 17.415 1.00 51.84 242 TRP A N 1
ATOM 1874 C CA . TRP A 1 242 ? -8.118 -21.171 18.601 1.00 51.84 242 TRP A CA 1
ATOM 1875 C C . TRP A 1 242 ? -7.354 -20.207 19.500 1.00 51.84 242 TRP A C 1
ATOM 1877 O O . TRP A 1 242 ? -6.123 -20.256 19.593 1.00 51.84 242 TRP A O 1
ATOM 1887 N N 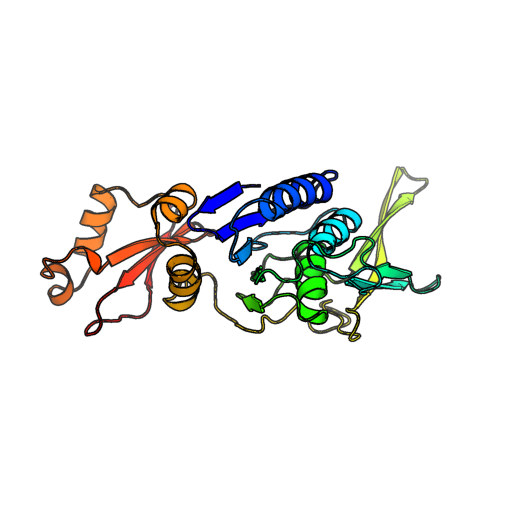. VAL A 1 243 ? -8.108 -19.341 20.172 1.00 48.75 243 VAL A N 1
ATOM 1888 C CA . VAL A 1 243 ? -7.599 -18.389 21.159 1.00 48.75 243 VAL A CA 1
ATOM 1889 C C . VAL A 1 243 ? -8.361 -18.581 22.463 1.00 48.75 243 VAL A C 1
ATOM 1891 O O . VAL A 1 243 ? -9.592 -18.537 22.458 1.00 48.75 243 VAL A O 1
ATOM 1894 N N . ALA A 1 244 ? -7.624 -18.781 23.562 1.00 45.91 244 ALA A N 1
ATOM 1895 C CA . ALA A 1 244 ? -8.178 -18.878 24.909 1.00 45.91 244 ALA A CA 1
ATOM 1896 C C . ALA A 1 244 ? -8.395 -17.473 25.521 1.00 45.91 244 ALA A C 1
ATOM 1898 O O . ALA A 1 244 ? -7.420 -16.805 25.865 1.00 45.91 244 ALA A O 1
ATOM 1899 N N . GLN A 1 245 ? -9.635 -17.011 25.685 1.00 44.31 245 GLN A N 1
ATOM 1900 C CA . GLN A 1 245 ? -9.998 -15.798 26.430 1.00 44.31 245 GLN A CA 1
ATOM 1901 C C . GLN A 1 245 ? -10.262 -16.128 27.906 1.00 44.31 245 GLN A C 1
ATOM 1903 O O . GLN A 1 245 ? -11.400 -16.165 28.353 1.00 44.31 245 GLN A O 1
ATOM 1908 N N . HIS A 1 246 ? -9.217 -16.397 28.691 1.00 41.47 246 HIS A N 1
ATOM 1909 C CA . HIS A 1 246 ? -9.350 -16.423 30.152 1.00 41.47 246 HIS A CA 1
ATOM 1910 C C . HIS A 1 246 ? -8.077 -15.908 30.820 1.00 41.47 246 HIS A C 1
ATOM 1912 O O . HIS A 1 246 ? -6.973 -16.350 30.492 1.00 41.47 246 HIS A O 1
ATOM 1918 N N . GLU A 1 247 ? -8.232 -15.005 31.790 1.00 37.75 247 GLU A N 1
ATOM 1919 C CA . GLU A 1 247 ? -7.123 -14.330 32.481 1.00 37.75 247 GLU A CA 1
ATOM 1920 C C . GLU A 1 247 ? -6.180 -15.312 33.190 1.00 37.75 247 GLU A C 1
ATOM 1922 O O . GLU A 1 247 ? -4.971 -15.108 33.204 1.00 37.75 247 GLU A O 1
ATOM 1927 N N . ARG A 1 248 ? -6.708 -16.435 33.702 1.00 40.34 248 ARG A N 1
ATOM 1928 C CA . ARG A 1 248 ? -5.900 -17.512 34.314 1.00 40.34 248 ARG A CA 1
ATOM 1929 C C . ARG A 1 248 ? -5.310 -18.535 33.339 1.00 40.34 248 ARG A C 1
ATOM 1931 O O . ARG A 1 248 ? -4.401 -19.260 33.724 1.00 40.34 248 ARG A O 1
ATOM 1938 N N . TYR A 1 249 ? -5.826 -18.639 32.112 1.00 46.72 249 TYR A N 1
ATOM 1939 C CA . TYR A 1 24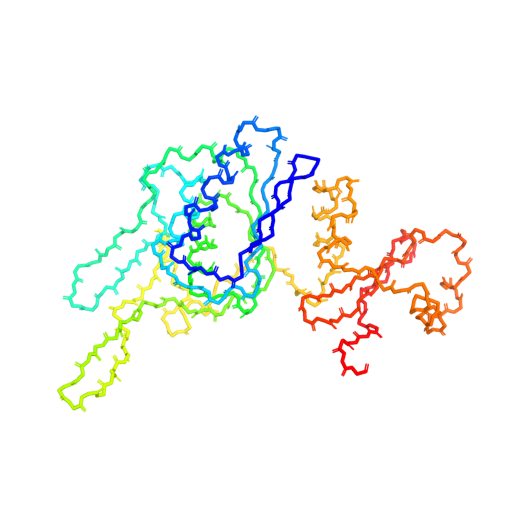9 ? -5.517 -19.754 31.200 1.00 46.72 249 TYR A CA 1
ATOM 1940 C C . TYR A 1 249 ? -5.134 -19.273 29.800 1.00 46.72 249 TYR A C 1
ATOM 1942 O O . TYR A 1 249 ? -5.424 -19.943 28.814 1.00 46.72 249 TYR A O 1
ATOM 1950 N N . THR A 1 250 ? -4.506 -18.099 29.690 1.00 44.25 250 THR A N 1
ATOM 1951 C CA . THR A 1 250 ? -4.053 -17.569 28.398 1.00 44.25 250 THR A CA 1
ATOM 1952 C C . THR A 1 250 ? -2.989 -18.503 27.809 1.00 44.25 250 THR A C 1
ATOM 1954 O O . THR A 1 250 ? -1.813 -18.440 28.162 1.00 44.25 250 THR A O 1
ATOM 1957 N N . VAL A 1 251 ? -3.402 -19.400 26.912 1.00 47.19 251 VAL A N 1
ATOM 1958 C CA . VAL A 1 251 ? -2.499 -20.258 26.136 1.00 47.19 251 VAL A CA 1
ATOM 1959 C C . VAL A 1 251 ? -2.157 -19.536 24.833 1.00 47.19 251 VAL A C 1
ATOM 1961 O O . VAL A 1 251 ? -3.024 -18.909 24.221 1.00 47.19 251 VAL A O 1
ATOM 1964 N N . LYS A 1 252 ? -0.896 -19.624 24.384 1.00 49.84 252 LYS A N 1
ATOM 1965 C CA . LYS A 1 252 ? -0.496 -19.129 23.055 1.00 49.84 252 LYS A CA 1
ATOM 1966 C C . LYS A 1 252 ? -1.397 -19.758 21.970 1.00 49.84 252 LYS A C 1
ATOM 1968 O O . LYS A 1 252 ? -1.627 -20.968 22.049 1.00 49.84 252 LYS A O 1
ATOM 1973 N N . PRO A 1 253 ? -1.863 -18.991 20.963 1.00 49.91 253 PRO A N 1
ATOM 1974 C CA . PRO A 1 253 ? -2.670 -19.528 19.867 1.00 49.91 253 PRO A CA 1
ATOM 1975 C C . PRO A 1 253 ? -2.007 -20.745 19.214 1.00 49.91 253 PRO A C 1
ATOM 1977 O O . PRO A 1 253 ? -0.786 -20.767 19.037 1.00 49.91 253 PRO A O 1
ATOM 1980 N N . ARG A 1 254 ? -2.799 -21.754 18.835 1.00 52.38 254 ARG A N 1
ATOM 1981 C CA . ARG A 1 254 ? -2.306 -22.943 18.118 1.00 52.38 254 ARG A CA 1
ATOM 1982 C C . ARG A 1 254 ? -3.139 -23.228 16.874 1.00 52.38 254 ARG A C 1
ATOM 1984 O O . ARG A 1 254 ? -4.364 -23.112 16.908 1.00 52.38 254 ARG A O 1
ATOM 1991 N N . VAL A 1 255 ? -2.464 -23.663 15.807 1.00 52.41 255 VAL A N 1
ATOM 1992 C CA . VAL A 1 255 ? -3.117 -24.252 14.630 1.00 52.41 255 VAL A CA 1
ATOM 1993 C C . VAL A 1 255 ? -3.757 -25.562 15.051 1.00 52.41 255 VAL A C 1
ATOM 1995 O O . VAL A 1 255 ? -3.076 -26.428 15.598 1.00 52.41 255 VAL A O 1
ATOM 1998 N N . ILE A 1 256 ? -5.038 -25.719 14.752 1.00 56.34 256 ILE A N 1
ATOM 1999 C CA . ILE A 1 256 ? -5.790 -26.945 15.030 1.00 56.34 256 ILE A CA 1
ATOM 2000 C C . ILE A 1 256 ? -6.390 -27.576 13.774 1.00 56.34 256 ILE A C 1
ATOM 2002 O O . ILE A 1 256 ? -6.710 -28.757 13.803 1.00 56.34 256 ILE A O 1
ATOM 2006 N N . ALA A 1 257 ? -6.475 -26.846 12.655 1.00 54.69 257 ALA A N 1
ATOM 2007 C CA . ALA A 1 257 ? -6.827 -27.426 11.355 1.00 54.69 257 ALA A CA 1
ATOM 2008 C C . ALA A 1 257 ? -6.244 -26.629 10.171 1.00 54.69 257 ALA A C 1
ATOM 2010 O O . ALA A 1 257 ? -5.805 -25.486 10.328 1.00 54.69 257 ALA A O 1
ATOM 2011 N N . LYS A 1 258 ? -6.249 -27.225 8.970 1.00 56.09 258 LYS A N 1
ATOM 2012 C CA . LYS A 1 258 ? -5.918 -26.571 7.690 1.00 56.09 258 LYS A CA 1
ATOM 2013 C C . LYS A 1 258 ? -7.004 -26.892 6.660 1.00 56.09 258 LYS A C 1
ATOM 2015 O O . LYS A 1 258 ? -7.425 -28.033 6.553 1.00 56.09 258 LYS A O 1
ATOM 2020 N N . LYS A 1 259 ? -7.447 -25.900 5.893 1.00 45.94 259 LYS A N 1
ATOM 2021 C CA . LYS A 1 259 ? -8.499 -26.017 4.881 1.00 45.94 259 LYS A CA 1
ATOM 2022 C C . LYS A 1 259 ? -7.987 -26.894 3.734 1.00 45.94 259 LYS A C 1
ATOM 2024 O O . LYS A 1 259 ? -6.983 -26.548 3.114 1.00 45.94 259 LYS A O 1
ATOM 2029 N N . GLY A 1 260 ? -8.671 -28.007 3.463 1.00 55.00 260 GLY A N 1
ATOM 2030 C CA . GLY A 1 260 ? -8.354 -28.923 2.357 1.00 55.00 260 GLY A CA 1
ATOM 2031 C C . GLY A 1 260 ? -7.534 -30.170 2.717 1.00 55.00 260 GLY A C 1
ATOM 2032 O O . GLY A 1 260 ? -6.972 -30.783 1.812 1.00 55.00 260 GLY A O 1
ATOM 2033 N N . LYS A 1 261 ? -7.446 -30.550 3.995 1.00 37.94 261 LYS A N 1
ATOM 2034 C CA . LYS A 1 261 ? -7.013 -31.883 4.434 1.00 37.94 261 LYS A CA 1
ATOM 2035 C C . LYS A 1 261 ? -7.935 -32.400 5.521 1.00 37.94 261 LYS A C 1
ATOM 2037 O O . LYS A 1 261 ? -8.358 -31.555 6.340 1.00 37.94 261 LYS A O 1
#

pLDDT: mean 73.65, std 20.59, range [33.97, 95.88]

Foldseek 3Di:
DDWDDFPQEIEAEDQEQDPCQLVVLLVVVVVSLPPSRQAYEYELENYQYYDQVSLLSNQQLQFAFFQFLKWWDFPPDDIDTRTRHHHNSCNVHEYEYEYEQNRHDSSLSNVLSCVLRVSYAYEEYFYQAHQFDWDWDADPVRDIDIDTGTGMAHPVRAGSHPVPHDRGDGGPHYDHLVQPDPVVCCVVCVSHVDCVVLCVVWPFDDPVVVVVLLVVDDPVVNPPPPPPQWGWTAGPQQFIWIAGPDPVDGDRIDGDDGPPD

Radius of gyration: 20.9 Å; chains: 1; bounding box: 40×52×68 Å